Protein AF-A0A6N7EMA4-F1 (afdb_monomer)

Organism: NCBI:txid1622177

Mean predicted aligned error: 20.47 Å

Structure (mmCIF, N/CA/C/O backbone):
data_AF-A0A6N7EMA4-F1
#
_entry.id   AF-A0A6N7EMA4-F1
#
loop_
_atom_site.group_PDB
_atom_site.id
_atom_site.type_symbol
_atom_site.label_atom_id
_atom_site.label_alt_id
_atom_site.label_comp_id
_atom_site.label_asym_id
_atom_site.label_entity_id
_atom_site.label_seq_id
_atom_site.pdbx_PDB_ins_code
_atom_site.Cartn_x
_atom_site.Cartn_y
_atom_site.Cartn_z
_atom_site.occupancy
_atom_site.B_iso_or_equiv
_atom_site.auth_seq_id
_atom_site.auth_comp_id
_atom_site.auth_asym_id
_atom_site.auth_atom_id
_atom_site.pdbx_PDB_model_num
ATOM 1 N N . MET A 1 1 ? -29.904 -49.036 16.877 1.00 39.72 1 MET A N 1
ATOM 2 C CA . MET A 1 1 ? -28.584 -49.680 16.702 1.00 39.72 1 MET A CA 1
ATOM 3 C C . MET A 1 1 ? -28.797 -51.006 15.988 1.00 39.72 1 MET A C 1
ATOM 5 O O . MET A 1 1 ? -29.063 -52.005 16.642 1.00 39.72 1 MET A O 1
ATOM 9 N N . SER A 1 2 ? -28.753 -51.004 14.657 1.00 38.97 2 SER A N 1
ATOM 10 C CA . SER A 1 2 ? -28.915 -52.216 13.846 1.00 38.97 2 SER A CA 1
ATOM 11 C C . SER A 1 2 ? -27.581 -52.516 13.172 1.00 38.97 2 SER A C 1
ATOM 13 O O . SER A 1 2 ? -27.032 -51.656 12.487 1.00 38.97 2 SER A O 1
ATOM 15 N N . ARG A 1 3 ? -27.030 -53.705 13.441 1.00 46.81 3 ARG A N 1
ATOM 16 C CA . ARG A 1 3 ? -25.763 -54.193 12.879 1.00 46.81 3 ARG A CA 1
ATOM 17 C C . ARG A 1 3 ? -25.913 -54.400 11.376 1.00 46.81 3 ARG A C 1
ATOM 19 O O . ARG A 1 3 ? -26.757 -55.181 10.949 1.00 46.81 3 ARG A O 1
ATOM 26 N N . TRP A 1 4 ? -25.056 -53.737 10.611 1.00 39.06 4 TRP A N 1
ATOM 27 C CA . TRP A 1 4 ? -24.883 -53.957 9.182 1.00 39.06 4 TRP A CA 1
ATOM 28 C C . TRP A 1 4 ? -23.745 -54.967 8.989 1.00 39.06 4 TRP A C 1
ATOM 30 O O . TRP A 1 4 ? -22.616 -54.724 9.412 1.00 39.06 4 TRP A O 1
ATOM 40 N N . THR A 1 5 ? -24.048 -56.126 8.408 1.00 63.47 5 THR A N 1
ATOM 41 C CA . THR A 1 5 ? -23.057 -57.112 7.956 1.00 63.47 5 THR A CA 1
ATOM 42 C C . THR A 1 5 ? -23.113 -57.149 6.435 1.00 63.47 5 THR A C 1
ATOM 44 O O . THR A 1 5 ? -23.995 -57.793 5.869 1.00 63.47 5 THR A O 1
ATOM 47 N N . GLY A 1 6 ? -22.212 -56.408 5.787 1.00 43.62 6 GLY A N 1
ATOM 48 C CA . GLY A 1 6 ? -22.067 -56.340 4.334 1.00 43.62 6 GLY A CA 1
ATOM 49 C C . GLY A 1 6 ? -20.758 -56.987 3.886 1.00 43.62 6 GLY A C 1
ATOM 50 O O . GLY A 1 6 ? -19.687 -56.623 4.360 1.00 43.62 6 GLY A O 1
ATOM 51 N N . SER A 1 7 ? -20.893 -57.976 3.007 1.00 44.94 7 SER A N 1
ATOM 52 C CA . SER A 1 7 ? -19.854 -58.806 2.396 1.00 44.94 7 SER A CA 1
ATOM 53 C C . SER A 1 7 ? -18.902 -58.000 1.499 1.00 44.94 7 SER A C 1
ATOM 55 O O . SER A 1 7 ? -19.355 -57.226 0.660 1.00 44.94 7 SER A O 1
ATOM 57 N N . LEU A 1 8 ? -17.592 -58.226 1.644 1.00 47.84 8 LEU A N 1
ATOM 58 C CA . LEU A 1 8 ? -16.540 -57.734 0.748 1.00 47.84 8 LEU A CA 1
ATOM 59 C C . LEU A 1 8 ? -16.369 -58.735 -0.407 1.00 47.84 8 LEU A C 1
ATOM 61 O O . LEU A 1 8 ? -15.609 -59.695 -0.298 1.00 47.84 8 LEU A O 1
ATOM 65 N N . GLY A 1 9 ? -17.106 -58.533 -1.497 1.00 45.28 9 GLY A N 1
ATOM 66 C CA . GLY A 1 9 ? -16.951 -59.263 -2.758 1.00 45.28 9 GLY A CA 1
ATOM 67 C C . GLY A 1 9 ? -16.874 -58.260 -3.903 1.00 45.28 9 GLY A C 1
ATOM 68 O O . GLY A 1 9 ? -17.690 -57.349 -3.959 1.00 45.28 9 GLY A O 1
ATOM 69 N N . GLY A 1 10 ? -15.839 -58.380 -4.732 1.00 53.22 10 GLY A N 1
ATOM 70 C CA . GLY A 1 10 ? -15.366 -57.335 -5.634 1.00 53.22 10 GLY A CA 1
ATOM 71 C C . GLY A 1 10 ? -16.344 -56.901 -6.723 1.00 53.22 10 GLY A C 1
ATOM 72 O O . GLY A 1 10 ? -16.937 -57.725 -7.401 1.00 53.22 10 GLY A O 1
ATOM 73 N N . ASP A 1 11 ? -16.441 -55.587 -6.878 1.00 44.56 11 ASP A N 1
ATOM 74 C CA . ASP A 1 11 ? -16.335 -54.852 -8.138 1.00 44.56 11 ASP A CA 1
ATOM 75 C C . ASP A 1 11 ? -16.299 -53.371 -7.752 1.00 44.56 11 ASP A C 1
ATOM 77 O O . ASP A 1 11 ? -17.179 -52.879 -7.046 1.00 44.56 11 ASP A O 1
ATOM 81 N N . THR A 1 12 ? -15.266 -52.635 -8.163 1.00 45.31 12 THR A N 1
ATOM 82 C CA . THR A 1 12 ? -15.168 -51.180 -7.953 1.00 45.31 12 THR A CA 1
ATOM 83 C C . THR A 1 12 ? -16.075 -50.437 -8.937 1.00 45.31 12 THR A C 1
ATOM 85 O O . THR A 1 12 ? -15.634 -49.5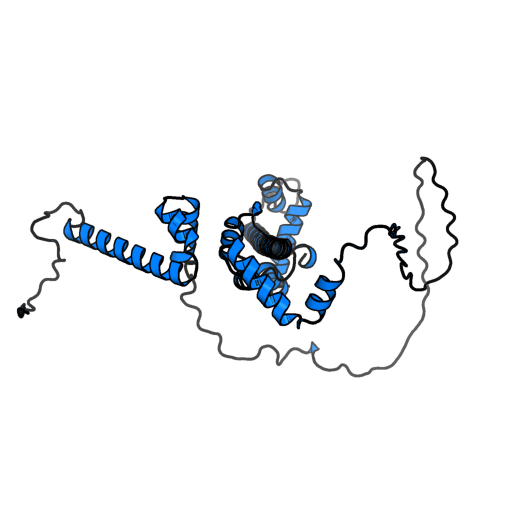51 -9.668 1.00 45.31 12 THR A O 1
ATOM 88 N N . GLY A 1 13 ? -17.351 -50.824 -8.983 1.00 46.00 13 GLY A N 1
ATOM 89 C CA . GLY A 1 13 ? -18.416 -50.022 -9.560 1.00 46.00 13 GLY A CA 1
ATOM 90 C C . GLY A 1 13 ? -18.665 -48.855 -8.618 1.00 46.00 13 GLY A C 1
ATOM 91 O O . GLY A 1 13 ? -19.160 -49.043 -7.509 1.00 46.00 13 GLY A O 1
ATOM 92 N N . GLY A 1 14 ? -18.248 -47.658 -9.030 1.00 50.78 14 GLY A N 1
ATOM 93 C CA . GLY A 1 14 ? -18.494 -46.431 -8.283 1.00 50.78 14 GLY A CA 1
ATOM 94 C C . GLY A 1 14 ? -19.965 -46.332 -7.886 1.00 50.78 14 GLY A C 1
ATOM 95 O O . GLY A 1 14 ? -20.848 -46.607 -8.697 1.00 50.78 14 GLY A O 1
ATOM 96 N N . PHE A 1 15 ? -20.206 -45.963 -6.629 1.00 53.44 15 PHE A N 1
ATOM 97 C CA . PHE A 1 15 ? -21.524 -45.735 -6.046 1.00 53.44 15 PHE A CA 1
ATOM 98 C C . PHE A 1 15 ? -22.296 -44.671 -6.845 1.00 53.44 15 PHE A C 1
ATOM 100 O O . PHE A 1 15 ? -22.295 -43.494 -6.501 1.00 53.44 15 PHE A O 1
ATOM 107 N N . CYS A 1 16 ? -22.960 -45.073 -7.922 1.00 54.50 16 CYS A N 1
ATOM 108 C CA . CYS A 1 16 ? -24.014 -44.301 -8.557 1.00 54.50 16 CYS A CA 1
ATOM 109 C C . CYS A 1 16 ? -25.315 -45.028 -8.246 1.00 54.50 16 CYS A C 1
ATOM 111 O O . CYS A 1 16 ? -25.491 -46.187 -8.617 1.00 54.50 16 CYS A O 1
ATOM 113 N N . CYS A 1 17 ? -26.190 -44.365 -7.491 1.00 58.38 17 CYS A N 1
ATOM 114 C CA . CYS A 1 17 ? -27.510 -44.866 -7.143 1.00 58.38 17 CYS A CA 1
ATOM 115 C C . CYS A 1 17 ? -28.213 -45.405 -8.398 1.00 58.38 17 CYS A C 1
ATOM 117 O O . CYS A 1 17 ? -28.362 -44.689 -9.384 1.00 58.38 17 CYS A O 1
ATOM 119 N N . GLU A 1 18 ? -28.672 -46.654 -8.343 1.00 57.22 18 GLU A N 1
ATOM 120 C CA . GLU A 1 18 ? -29.276 -47.396 -9.462 1.00 57.22 18 GLU A CA 1
ATOM 121 C C . GLU A 1 18 ? -30.548 -46.723 -10.034 1.00 57.22 18 GLU A C 1
ATOM 123 O O . GLU A 1 18 ? -31.011 -47.066 -11.118 1.00 57.22 18 GLU A O 1
ATOM 128 N N . GLN A 1 19 ? -31.097 -45.727 -9.326 1.00 57.16 19 GLN A N 1
ATOM 129 C CA . GLN A 1 19 ? -32.266 -44.943 -9.734 1.00 57.16 19 GLN A CA 1
ATOM 130 C C . GLN A 1 19 ? -31.963 -43.755 -10.665 1.00 57.16 19 GLN A C 1
ATOM 132 O O . GLN A 1 19 ? -32.873 -43.323 -11.368 1.00 57.16 19 GLN A O 1
ATOM 137 N N . ASP A 1 20 ? -30.717 -43.275 -10.753 1.00 53.78 20 ASP A N 1
ATOM 138 C CA . ASP A 1 20 ? -30.350 -42.113 -11.579 1.00 53.78 20 ASP A CA 1
ATOM 139 C C . ASP A 1 20 ? -29.483 -42.559 -12.772 1.00 53.78 20 ASP A C 1
ATOM 141 O O . ASP A 1 20 ? -28.261 -42.412 -12.799 1.00 53.78 20 ASP A O 1
ATOM 145 N N . GLY A 1 21 ? -30.126 -43.176 -13.766 1.00 48.31 21 GLY A N 1
ATOM 146 C CA . GLY A 1 21 ? -29.467 -43.763 -14.934 1.00 48.31 21 GLY A CA 1
ATOM 147 C C . GLY A 1 21 ? -28.652 -42.780 -15.796 1.00 48.31 21 GLY A C 1
ATOM 148 O O . GLY A 1 21 ? -29.118 -41.705 -16.161 1.00 48.31 21 GLY A O 1
ATOM 149 N N . TYR A 1 22 ? -27.443 -43.215 -16.175 1.00 51.62 22 TYR A N 1
ATOM 150 C CA . TYR A 1 22 ? -26.730 -42.981 -17.450 1.00 51.62 22 TYR A CA 1
ATOM 151 C C . TYR A 1 22 ? -26.634 -41.557 -18.053 1.00 51.62 22 TYR A C 1
ATOM 153 O O . TYR A 1 22 ? -26.362 -41.416 -19.244 1.00 51.62 22 TYR A O 1
ATOM 161 N N . GLY A 1 23 ? -26.784 -40.491 -17.265 1.00 57.97 23 GLY A N 1
ATOM 162 C CA . GLY A 1 23 ? -26.786 -39.111 -17.780 1.00 57.97 23 GLY A CA 1
ATOM 163 C C . GLY A 1 23 ? -25.520 -38.273 -17.562 1.00 57.97 23 GLY A C 1
ATOM 164 O O . GLY A 1 23 ? -25.518 -37.104 -17.939 1.00 57.97 23 GLY A O 1
ATOM 165 N N . GLY A 1 24 ? -24.477 -38.791 -16.901 1.00 59.81 24 GLY A N 1
ATOM 166 C CA . GLY A 1 24 ? -23.291 -37.991 -16.537 1.00 59.81 24 GLY A CA 1
ATOM 167 C C . GLY A 1 24 ? -23.578 -36.837 -15.559 1.00 59.81 24 GLY A C 1
ATOM 168 O O . GLY A 1 24 ? -22.743 -35.956 -15.376 1.00 59.81 24 GLY A O 1
ATOM 169 N N . ARG A 1 25 ? -24.761 -36.821 -14.934 1.00 59.25 25 ARG A N 1
ATOM 170 C CA . ARG A 1 25 ? -25.130 -35.861 -13.890 1.00 59.25 25 ARG A CA 1
ATOM 171 C C . ARG A 1 25 ? -24.832 -36.464 -12.514 1.00 59.25 25 ARG A C 1
ATOM 173 O O . ARG A 1 25 ? -25.084 -37.655 -12.336 1.00 59.25 25 ARG A O 1
ATOM 180 N N . PRO A 1 26 ? -24.323 -35.679 -11.547 1.00 62.22 26 PRO A N 1
ATOM 181 C CA . PRO A 1 26 ? -24.178 -36.151 -10.174 1.00 62.22 26 PRO A CA 1
ATOM 182 C C . PRO A 1 26 ? -25.553 -36.566 -9.639 1.00 62.22 26 PRO A C 1
ATOM 184 O O . PRO A 1 26 ? -26.545 -35.881 -9.909 1.00 62.22 26 PRO A O 1
ATOM 187 N N . CYS A 1 27 ? -25.622 -37.687 -8.914 1.00 72.56 27 CYS A N 1
ATOM 188 C CA . CYS A 1 27 ? -26.888 -38.153 -8.351 1.00 72.56 27 CYS A CA 1
ATOM 189 C C . CYS A 1 27 ? -27.466 -37.093 -7.404 1.00 72.56 27 CYS A C 1
ATOM 191 O O . CYS A 1 27 ? -26.726 -36.353 -6.743 1.00 72.56 27 CYS A O 1
ATOM 193 N N . SER A 1 28 ? -28.795 -36.997 -7.354 1.00 75.19 28 SER A N 1
ATOM 194 C CA . SER A 1 28 ? -29.505 -35.993 -6.545 1.00 75.19 28 SER A CA 1
ATOM 195 C C . SER A 1 28 ? -29.050 -36.008 -5.081 1.00 75.19 28 SER A C 1
ATOM 197 O O . SER A 1 28 ? -28.806 -34.951 -4.506 1.00 75.19 28 SER A O 1
ATOM 199 N N . HIS A 1 29 ? -28.794 -37.197 -4.534 1.00 71.12 29 HIS A N 1
ATOM 200 C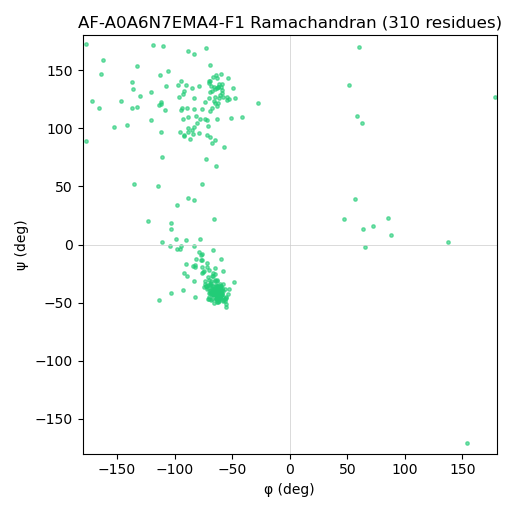 CA . HIS A 1 29 ? -28.267 -37.399 -3.186 1.00 71.12 29 HIS A CA 1
ATOM 201 C C . HIS A 1 29 ? -26.871 -36.796 -2.966 1.00 71.12 29 HIS A C 1
ATOM 203 O O . HIS A 1 29 ? -26.630 -36.202 -1.920 1.00 71.12 29 HIS A O 1
ATOM 209 N N . LEU A 1 30 ? -25.948 -36.900 -3.933 1.00 72.06 30 LEU A N 1
ATOM 210 C CA . LEU A 1 30 ? -24.627 -36.262 -3.822 1.00 72.06 30 LEU A CA 1
ATOM 211 C C . LEU A 1 30 ? -24.733 -34.741 -3.916 1.00 72.06 30 LEU A C 1
ATOM 213 O O . LEU A 1 30 ? -23.982 -34.038 -3.248 1.00 72.06 30 LEU A O 1
ATOM 217 N N . ARG A 1 31 ? -25.680 -34.224 -4.706 1.00 75.50 31 ARG A N 1
ATOM 218 C CA . ARG A 1 31 ? -25.950 -32.785 -4.767 1.00 75.50 31 ARG A CA 1
ATOM 219 C C . ARG A 1 31 ? -26.531 -32.269 -3.452 1.00 75.50 31 ARG A C 1
ATOM 221 O O . ARG A 1 31 ? -26.071 -31.248 -2.958 1.00 75.50 31 ARG A O 1
ATOM 228 N N . GLU A 1 32 ? -27.515 -32.961 -2.887 1.00 75.69 32 GLU A N 1
ATOM 229 C CA . GLU A 1 32 ? -28.094 -32.613 -1.584 1.00 75.69 32 GLU A CA 1
ATOM 230 C C . GLU A 1 32 ? -27.055 -32.707 -0.466 1.00 75.69 32 GLU A C 1
ATOM 232 O O . GLU A 1 32 ? -26.966 -31.805 0.364 1.00 75.69 32 GLU A O 1
ATOM 237 N N . PHE A 1 33 ? -26.209 -33.739 -0.489 1.00 74.00 33 PHE A N 1
ATOM 238 C CA . PHE A 1 33 ? -25.103 -33.878 0.450 1.00 74.00 33 PHE A CA 1
ATOM 239 C C . PHE A 1 33 ? -24.075 -32.748 0.304 1.00 74.00 33 PHE A C 1
ATOM 241 O O . PHE A 1 33 ? -23.704 -32.140 1.302 1.00 74.00 33 PHE A O 1
ATOM 248 N N . ALA A 1 34 ? -23.660 -32.405 -0.919 1.00 70.25 34 ALA A N 1
ATOM 249 C CA . ALA A 1 34 ? -22.736 -31.296 -1.164 1.00 70.25 34 ALA A CA 1
ATOM 250 C C . ALA A 1 34 ? -23.312 -29.948 -0.698 1.00 70.25 34 ALA A C 1
ATOM 252 O O . ALA A 1 34 ? -22.602 -29.151 -0.092 1.00 70.25 34 ALA A O 1
ATOM 253 N N . LEU A 1 35 ? -24.612 -29.714 -0.914 1.00 75.12 35 LEU A N 1
ATOM 254 C CA . LEU A 1 35 ? -25.301 -28.527 -0.402 1.00 75.12 35 LEU A CA 1
ATOM 255 C C . LEU A 1 35 ? -25.355 -28.512 1.133 1.00 75.12 35 LEU A C 1
ATOM 257 O O . LEU A 1 35 ? -25.169 -27.457 1.734 1.00 75.12 35 LEU A O 1
ATOM 261 N N . ALA A 1 36 ? -25.576 -29.664 1.770 1.00 75.81 36 ALA A N 1
ATOM 262 C CA . ALA A 1 36 ? -25.578 -29.780 3.226 1.00 75.81 36 ALA A CA 1
ATOM 263 C C . ALA A 1 36 ? -24.184 -29.531 3.830 1.00 75.81 36 ALA A C 1
ATOM 265 O O . ALA A 1 36 ? -24.076 -28.830 4.834 1.00 75.81 36 ALA A O 1
ATOM 266 N N . VAL A 1 37 ? -23.123 -30.050 3.201 1.00 74.50 37 VAL A N 1
ATOM 267 C CA . VAL A 1 37 ? -21.731 -29.806 3.615 1.00 74.50 37 VAL A CA 1
ATOM 268 C C . VAL A 1 37 ? -21.380 -28.323 3.482 1.00 74.50 37 VAL A C 1
ATOM 270 O O . VAL A 1 37 ? -20.954 -27.722 4.463 1.00 74.50 37 VAL A O 1
ATOM 273 N N . ALA A 1 38 ? -21.668 -27.701 2.334 1.00 70.94 38 ALA A N 1
ATOM 274 C CA . ALA A 1 38 ? -21.413 -26.275 2.118 1.00 70.94 38 ALA A CA 1
ATOM 275 C C . ALA A 1 38 ? -22.188 -25.376 3.104 1.00 70.94 38 ALA A C 1
ATOM 277 O O . ALA A 1 38 ? -21.678 -24.358 3.574 1.00 70.94 38 ALA A O 1
ATOM 278 N N . ALA A 1 39 ? -23.423 -25.751 3.458 1.00 73.00 39 ALA A N 1
ATOM 279 C CA . ALA A 1 39 ? -24.199 -25.040 4.473 1.00 73.00 39 ALA A CA 1
ATOM 280 C C . ALA A 1 39 ? -23.570 -25.162 5.872 1.00 73.00 39 ALA A C 1
ATOM 282 O O . ALA A 1 39 ? -23.555 -24.192 6.631 1.00 73.00 39 ALA A O 1
ATOM 283 N N . GLN A 1 40 ? -23.030 -26.334 6.214 1.00 73.81 40 GLN A N 1
ATOM 284 C CA . GLN A 1 40 ? -22.383 -26.565 7.502 1.00 73.81 40 GLN A CA 1
ATOM 285 C C . GLN A 1 40 ? -21.047 -25.818 7.619 1.00 73.81 40 GLN A C 1
ATOM 287 O O . GLN A 1 40 ? -20.801 -25.184 8.645 1.00 73.81 40 GLN A O 1
ATOM 292 N N . GLU A 1 41 ? -20.238 -25.813 6.558 1.00 74.88 41 GLU A N 1
ATOM 293 C CA . GLU A 1 41 ? -18.999 -25.028 6.476 1.00 74.88 41 GLU A CA 1
ATOM 294 C C . GLU A 1 41 ? -19.277 -23.530 6.622 1.00 74.88 41 GLU A C 1
ATOM 296 O O . GLU A 1 41 ? -18.597 -22.848 7.389 1.00 74.88 41 GLU A O 1
ATOM 301 N N . ARG A 1 42 ? -20.343 -23.024 5.985 1.00 73.94 42 ARG A N 1
ATOM 302 C CA . ARG A 1 42 ? -20.782 -21.632 6.160 1.00 73.94 42 ARG A CA 1
ATOM 303 C C . ARG A 1 42 ? -21.096 -21.325 7.629 1.00 73.94 42 ARG A C 1
ATOM 305 O O . ARG A 1 42 ? -20.577 -20.352 8.163 1.00 73.94 42 ARG A O 1
ATOM 312 N N . ILE A 1 43 ? -21.867 -22.178 8.313 1.00 72.44 43 ILE A N 1
ATOM 313 C CA . ILE A 1 43 ? -22.205 -22.003 9.740 1.00 72.44 43 ILE A CA 1
ATOM 314 C C . ILE A 1 43 ? -20.950 -22.020 10.630 1.00 72.44 43 ILE A C 1
ATOM 316 O O . ILE A 1 43 ? -20.851 -21.243 11.585 1.00 72.44 43 ILE A O 1
ATOM 320 N N . GLU A 1 44 ? -19.993 -22.908 10.360 1.00 72.75 44 GLU A N 1
ATOM 321 C CA . GLU A 1 44 ? -18.745 -22.991 11.126 1.00 72.75 44 GLU A CA 1
ATOM 322 C C . GLU A 1 44 ? -17.845 -21.768 10.913 1.00 72.75 44 GLU A C 1
ATOM 324 O O . GLU A 1 44 ? -17.322 -21.225 11.895 1.00 72.75 44 GLU A O 1
ATOM 329 N N . SER A 1 45 ? -17.738 -21.285 9.675 1.00 71.50 45 SER A N 1
ATOM 330 C CA . SER A 1 45 ? -17.028 -20.054 9.314 1.00 71.50 45 SER A CA 1
ATOM 331 C C . SER A 1 45 ? -17.637 -18.831 9.991 1.00 71.50 45 SER A C 1
ATOM 333 O O . SER A 1 45 ? -16.919 -18.083 10.658 1.00 71.50 45 SER A O 1
ATOM 335 N N . THR A 1 46 ? -18.965 -18.689 9.956 1.00 69.94 46 THR A N 1
ATOM 336 C CA . THR A 1 46 ? -19.680 -17.626 10.671 1.00 69.94 46 THR A CA 1
ATOM 337 C C . THR A 1 46 ? -19.367 -17.660 12.169 1.00 69.94 46 THR A C 1
ATOM 339 O O . THR A 1 46 ? -18.936 -16.665 12.747 1.00 69.94 46 THR A O 1
ATOM 342 N N . ARG A 1 47 ? -19.455 -18.835 12.810 1.00 72.94 47 ARG A N 1
ATOM 343 C CA . ARG A 1 47 ? -19.118 -18.997 14.240 1.00 72.94 47 ARG A CA 1
ATOM 344 C C . ARG A 1 47 ? -17.653 -18.709 14.556 1.00 72.94 47 ARG A C 1
ATOM 346 O O . ARG A 1 47 ? -17.332 -18.343 15.689 1.00 72.94 47 ARG A O 1
ATOM 353 N N . ARG A 1 48 ? -16.735 -18.969 13.625 1.00 68.12 48 ARG A N 1
ATOM 354 C CA . ARG A 1 48 ? -15.309 -18.661 13.783 1.00 68.12 48 ARG A CA 1
ATOM 355 C C . ARG A 1 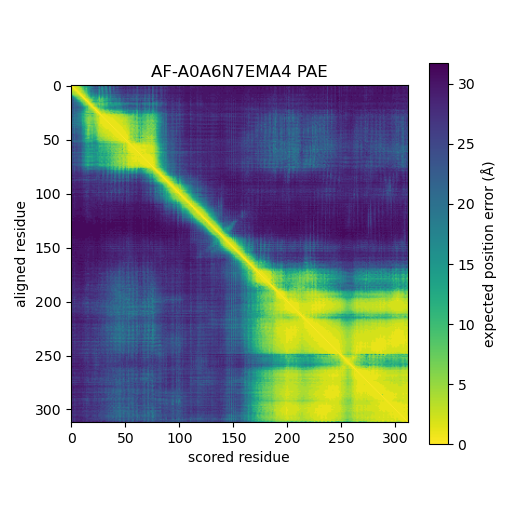48 ? -15.087 -17.152 13.742 1.00 68.12 48 ARG A C 1
ATOM 357 O O . ARG A 1 48 ? -14.402 -16.633 14.614 1.00 68.12 48 ARG A O 1
ATOM 364 N N . LEU A 1 49 ? -15.713 -16.461 12.799 1.00 70.25 49 LEU A N 1
ATOM 365 C CA . LEU A 1 49 ? -15.589 -15.016 12.624 1.00 70.25 49 LEU A CA 1
ATOM 366 C C . LEU A 1 49 ? -16.255 -14.226 13.752 1.00 70.25 49 LEU A C 1
ATOM 368 O O . LEU A 1 49 ? -15.642 -13.301 14.280 1.00 70.25 49 LEU A O 1
ATOM 372 N N . SER A 1 50 ? -17.428 -14.657 14.229 1.00 71.62 50 SER A N 1
ATOM 373 C CA . SER A 1 50 ? -18.048 -14.066 15.423 1.00 71.62 50 SER A CA 1
ATOM 374 C C . SER A 1 50 ? -17.160 -14.215 16.665 1.00 71.62 50 SER A C 1
ATOM 376 O O . SER A 1 50 ? -17.050 -13.289 17.461 1.00 71.62 50 SER A O 1
ATOM 378 N N . ARG A 1 51 ? -16.461 -15.351 16.827 1.00 69.00 51 ARG A N 1
ATOM 379 C CA . ARG A 1 51 ? -15.489 -15.543 17.925 1.00 69.00 51 ARG A CA 1
ATOM 380 C C . ARG A 1 51 ? -14.256 -14.645 17.810 1.00 69.00 51 ARG A C 1
ATOM 382 O O . ARG A 1 51 ? -13.618 -14.383 18.823 1.00 69.00 51 ARG A O 1
ATOM 389 N N . LEU A 1 52 ? -13.925 -14.195 16.603 1.00 62.53 52 LEU A N 1
ATOM 390 C CA . LEU A 1 52 ? -12.820 -13.278 16.325 1.00 62.53 52 LEU A CA 1
ATOM 391 C C . LEU A 1 52 ? -13.243 -11.798 16.377 1.00 62.53 52 LEU A C 1
ATOM 393 O O . LEU A 1 52 ? -12.415 -10.931 16.124 1.00 62.53 52 LEU A O 1
ATOM 397 N N . GLY A 1 53 ? -14.501 -11.506 16.731 1.00 80.75 53 GLY A N 1
ATOM 398 C CA . GLY A 1 53 ? -15.016 -10.142 16.883 1.00 80.75 53 GLY A CA 1
ATOM 399 C C . GLY A 1 53 ? -15.577 -9.516 15.603 1.00 80.75 53 GLY A C 1
ATOM 400 O O . GLY A 1 53 ? -15.932 -8.344 15.616 1.00 80.75 53 GLY A O 1
ATOM 401 N N . PHE A 1 54 ? -15.710 -10.273 14.510 1.00 80.19 54 PHE A N 1
ATOM 402 C CA . PHE A 1 54 ? -16.226 -9.778 13.225 1.00 80.19 54 PHE A CA 1
ATOM 403 C C . PHE A 1 54 ? -17.757 -9.875 13.110 1.00 80.19 54 PHE A C 1
ATOM 405 O O . PHE A 1 54 ? -18.285 -10.252 12.066 1.00 80.19 54 PHE A O 1
ATOM 412 N N . THR A 1 55 ? -18.492 -9.576 14.182 1.00 80.75 55 THR A N 1
ATOM 413 C CA . THR A 1 55 ? -19.957 -9.742 14.219 1.00 80.75 55 THR A CA 1
ATOM 414 C C . THR A 1 55 ? -20.662 -8.858 13.186 1.00 80.75 55 THR A C 1
ATOM 416 O O . THR A 1 55 ? -21.530 -9.348 12.476 1.00 80.75 55 THR A O 1
ATOM 419 N N . GLY A 1 56 ? -20.218 -7.606 13.016 1.00 73.00 56 GLY A N 1
ATOM 420 C CA . GLY A 1 56 ? -20.795 -6.689 12.022 1.00 73.00 56 GLY A CA 1
ATOM 421 C C . GLY A 1 56 ? -20.522 -7.096 10.569 1.00 73.00 56 GLY A C 1
ATOM 422 O O . GLY A 1 56 ? -21.380 -6.927 9.712 1.00 73.00 56 GLY A O 1
ATOM 423 N N . LEU A 1 57 ? -19.362 -7.706 10.291 1.00 71.69 57 LEU A N 1
ATOM 424 C CA . LEU A 1 57 ? -19.048 -8.235 8.956 1.00 71.69 57 LEU A CA 1
ATOM 425 C C . LEU A 1 57 ? -19.945 -9.431 8.606 1.00 71.69 57 LEU A C 1
ATOM 427 O O . LEU A 1 57 ? -20.392 -9.571 7.472 1.00 71.69 57 LEU A O 1
ATOM 431 N N . VAL A 1 58 ? -20.210 -10.287 9.595 1.00 79.88 58 VAL A N 1
ATOM 432 C CA . VAL A 1 58 ? -21.129 -11.421 9.465 1.00 79.88 58 VAL A CA 1
ATOM 433 C C . VAL A 1 58 ? -22.562 -10.944 9.217 1.00 79.88 58 VAL A C 1
ATOM 435 O O . VAL A 1 58 ? -23.209 -11.459 8.312 1.00 79.88 58 VAL A O 1
ATOM 438 N N . GLU A 1 59 ? -23.044 -9.965 9.985 1.00 79.88 59 GLU A N 1
ATOM 439 C CA . GLU A 1 59 ? -24.399 -9.416 9.831 1.00 79.88 59 GLU A CA 1
ATOM 440 C C . GLU A 1 59 ? -24.587 -8.760 8.455 1.00 79.88 59 GLU A C 1
ATOM 442 O O . GLU A 1 59 ? -25.542 -9.086 7.754 1.00 79.88 59 GLU A O 1
ATOM 447 N N . ALA A 1 60 ? -23.628 -7.942 8.007 1.00 67.25 60 ALA A N 1
ATOM 448 C CA . ALA A 1 60 ? -23.665 -7.327 6.678 1.00 67.25 60 ALA A CA 1
ATOM 449 C C . ALA A 1 60 ? -23.676 -8.373 5.545 1.00 67.25 60 ALA A C 1
ATOM 451 O O . ALA A 1 60 ? -24.392 -8.227 4.554 1.00 67.25 60 ALA A O 1
ATOM 452 N N . ALA A 1 61 ? -22.926 -9.468 5.692 1.00 80.06 61 ALA A N 1
ATOM 453 C CA . ALA A 1 61 ? -22.926 -10.549 4.711 1.00 80.06 61 ALA A CA 1
ATOM 454 C C . ALA A 1 61 ? -24.233 -11.361 4.699 1.00 80.06 61 ALA A C 1
ATOM 456 O O . ALA A 1 61 ? -24.692 -11.750 3.622 1.00 80.06 61 ALA A O 1
ATOM 457 N N . ASP A 1 62 ? -24.849 -11.599 5.862 1.00 82.75 62 ASP A N 1
ATOM 458 C CA . ASP A 1 62 ? -26.164 -12.250 5.968 1.00 82.75 62 ASP A CA 1
ATOM 459 C C . ASP A 1 62 ? -27.278 -11.386 5.344 1.00 82.75 62 ASP A C 1
ATOM 461 O O . ASP A 1 62 ? -28.233 -11.919 4.773 1.00 82.75 62 ASP A O 1
ATOM 465 N N . GLU A 1 63 ? -27.129 -10.060 5.377 1.00 85.88 63 GLU A N 1
ATOM 466 C CA . GLU A 1 63 ? -27.997 -9.099 4.680 1.00 85.88 63 GLU A CA 1
ATOM 467 C C . GLU A 1 63 ? -27.728 -9.014 3.165 1.00 85.88 63 GLU A C 1
ATOM 469 O O . GLU A 1 63 ? -28.510 -8.414 2.421 1.00 85.88 63 GLU A O 1
ATOM 474 N N . GLY A 1 64 ? -26.668 -9.669 2.684 1.00 84.19 64 GLY A N 1
ATOM 475 C CA . GLY A 1 64 ? -26.303 -9.725 1.273 1.00 84.19 64 GLY A CA 1
ATOM 476 C C . GLY A 1 64 ? -25.462 -8.544 0.789 1.00 84.19 64 GLY A C 1
ATOM 477 O O . GLY A 1 64 ? -25.465 -8.268 -0.413 1.00 84.19 64 GLY A O 1
ATOM 478 N N . ASP A 1 65 ? -24.748 -7.850 1.682 1.00 80.25 65 ASP A N 1
ATOM 479 C CA . ASP A 1 65 ? -23.796 -6.808 1.295 1.00 80.25 65 ASP A CA 1
ATOM 480 C C . ASP A 1 65 ? -22.652 -7.419 0.452 1.00 80.25 65 ASP A C 1
ATOM 482 O O . ASP A 1 65 ? -21.919 -8.292 0.934 1.00 80.25 65 ASP A O 1
ATOM 486 N N . PRO A 1 66 ? -22.467 -6.982 -0.810 1.00 69.81 66 PRO A N 1
ATOM 487 C CA . PRO A 1 66 ? -21.459 -7.548 -1.699 1.00 69.81 66 PRO A CA 1
ATOM 488 C C . PRO A 1 66 ? -20.020 -7.315 -1.215 1.00 69.81 66 PRO A C 1
ATOM 490 O O . PRO A 1 66 ? -19.173 -8.175 -1.441 1.00 69.81 66 PRO A O 1
ATOM 493 N N . ALA A 1 67 ? -19.735 -6.205 -0.527 1.00 60.88 67 ALA A N 1
ATOM 494 C CA . ALA A 1 67 ? -18.401 -5.910 -0.005 1.00 60.88 67 ALA A CA 1
ATOM 495 C C . ALA A 1 67 ? -18.074 -6.776 1.220 1.00 60.88 67 ALA A C 1
ATOM 497 O O . ALA A 1 67 ? -16.941 -7.233 1.380 1.00 60.88 67 ALA A O 1
ATOM 498 N N . ALA A 1 68 ? -19.072 -7.051 2.066 1.00 72.56 68 ALA A N 1
ATOM 499 C CA . ALA A 1 68 ? -18.916 -7.980 3.181 1.00 72.56 68 ALA A CA 1
ATOM 500 C C . ALA A 1 68 ? -18.699 -9.420 2.688 1.00 72.56 68 ALA A C 1
ATOM 502 O O . ALA A 1 68 ? -17.847 -10.130 3.221 1.00 72.56 68 ALA A O 1
ATOM 503 N N . LEU A 1 69 ? -19.418 -9.834 1.638 1.00 81.12 69 LEU A N 1
ATOM 504 C CA . LEU A 1 69 ? -19.236 -11.140 0.999 1.00 81.12 69 LEU A CA 1
ATOM 505 C C . LEU A 1 69 ? -17.832 -11.296 0.389 1.00 81.12 69 LEU A C 1
ATOM 507 O O . LEU A 1 69 ? -17.196 -12.322 0.614 1.00 81.12 69 LEU A O 1
ATOM 511 N N . GLU A 1 70 ? -17.320 -10.274 -0.302 1.00 75.94 70 GLU A N 1
ATOM 512 C CA . GLU A 1 70 ? -15.958 -10.273 -0.862 1.00 75.94 70 GLU A CA 1
ATOM 513 C C . GLU A 1 70 ? -14.885 -10.323 0.241 1.00 75.94 70 GLU A C 1
ATOM 515 O O . GLU A 1 70 ? -13.935 -11.103 0.174 1.00 75.94 70 GLU A O 1
ATOM 520 N N . ALA A 1 71 ? -15.052 -9.545 1.315 1.00 72.06 71 ALA A N 1
ATOM 521 C CA . ALA A 1 71 ? -14.134 -9.569 2.452 1.00 72.06 71 ALA A CA 1
ATOM 522 C C . ALA A 1 71 ? -14.121 -10.931 3.170 1.00 72.06 71 ALA A C 1
ATOM 524 O O . ALA A 1 71 ? -13.064 -11.371 3.627 1.00 72.06 71 ALA A O 1
ATOM 525 N N . LEU A 1 72 ? -15.273 -11.607 3.258 1.00 82.06 72 LEU A N 1
ATOM 526 C CA . LEU A 1 72 ? -15.375 -12.966 3.790 1.00 82.06 72 LEU A CA 1
ATOM 527 C C . LEU A 1 72 ? -14.665 -13.990 2.908 1.00 82.06 72 LEU A C 1
ATOM 529 O O . LEU A 1 72 ? -13.973 -14.845 3.452 1.00 82.06 72 LEU A O 1
ATOM 533 N N . GLU A 1 73 ? -14.808 -13.897 1.586 1.00 82.50 73 GLU A N 1
ATOM 534 C CA . GLU A 1 73 ? -14.122 -14.772 0.627 1.00 82.50 73 GLU A CA 1
ATOM 535 C C . GLU A 1 73 ? -12.600 -14.668 0.809 1.00 82.50 73 GLU A C 1
ATOM 537 O O . GLU A 1 73 ? -11.933 -15.664 1.076 1.00 82.50 73 GLU A O 1
ATOM 542 N N . VAL A 1 74 ? -12.062 -13.445 0.871 1.00 78.56 74 VAL A N 1
ATOM 543 C CA . VAL A 1 74 ? -10.628 -13.196 1.116 1.00 78.56 74 VAL A CA 1
ATOM 544 C C . VAL A 1 74 ? -10.157 -13.699 2.491 1.00 78.56 74 VAL A C 1
ATOM 546 O O . VAL A 1 74 ? -9.039 -14.199 2.629 1.00 78.56 74 VAL A O 1
ATOM 549 N N . LEU A 1 75 ? -10.981 -13.558 3.535 1.00 78.00 75 LEU A N 1
ATOM 550 C CA . LEU A 1 75 ? -10.651 -14.002 4.897 1.00 78.00 75 LEU A CA 1
ATOM 551 C C . LEU A 1 75 ? -10.695 -15.525 5.066 1.00 78.00 75 LEU A C 1
ATOM 553 O O . LEU A 1 75 ? -9.979 -16.055 5.921 1.00 78.00 75 LEU A O 1
ATOM 557 N N . LEU A 1 76 ? -11.562 -16.208 4.317 1.00 77.50 76 LEU A N 1
ATOM 558 C CA . LEU A 1 76 ? -11.806 -17.644 4.445 1.00 77.50 76 LEU A CA 1
ATOM 559 C C . LEU A 1 76 ? -10.940 -18.474 3.503 1.00 77.50 76 LEU A C 1
ATOM 561 O O . LEU A 1 76 ? -10.428 -19.502 3.948 1.00 77.50 76 LEU A O 1
ATOM 565 N N . ASP A 1 77 ? -10.728 -18.016 2.270 1.00 77.75 77 ASP A N 1
ATOM 566 C CA . ASP A 1 77 ? -9.874 -18.720 1.310 1.00 77.75 77 ASP A CA 1
ATOM 567 C C . ASP A 1 77 ? -8.386 -18.529 1.621 1.00 77.75 77 ASP A C 1
ATOM 569 O O . ASP A 1 77 ? -7.559 -19.358 1.245 1.00 77.75 77 ASP A O 1
ATOM 573 N N . GLY A 1 78 ? -8.042 -17.491 2.396 1.00 51.44 78 GLY A N 1
ATOM 574 C CA . GLY A 1 78 ? -6.657 -17.138 2.685 1.00 51.44 78 GLY A CA 1
ATOM 575 C C . GLY A 1 78 ? -5.875 -16.815 1.403 1.00 51.44 78 GLY A C 1
ATOM 576 O O . GLY A 1 78 ? -6.352 -17.005 0.286 1.00 51.44 78 GLY A O 1
ATOM 577 N N . PRO A 1 79 ? -4.650 -16.282 1.504 1.00 47.34 79 PRO A N 1
ATOM 578 C CA . PRO A 1 79 ? -3.750 -16.371 0.366 1.00 47.34 79 PRO A CA 1
ATOM 579 C C . PRO A 1 79 ? -3.521 -17.863 0.100 1.00 47.34 79 PRO A C 1
ATOM 581 O O . PRO A 1 79 ? -3.147 -18.579 1.028 1.00 47.34 79 PRO A O 1
ATOM 584 N N . GLU A 1 80 ? -3.760 -18.338 -1.125 1.00 48.41 80 GLU A N 1
ATOM 585 C CA . GLU A 1 80 ? -3.340 -19.684 -1.515 1.00 48.41 80 GLU A CA 1
ATOM 586 C C .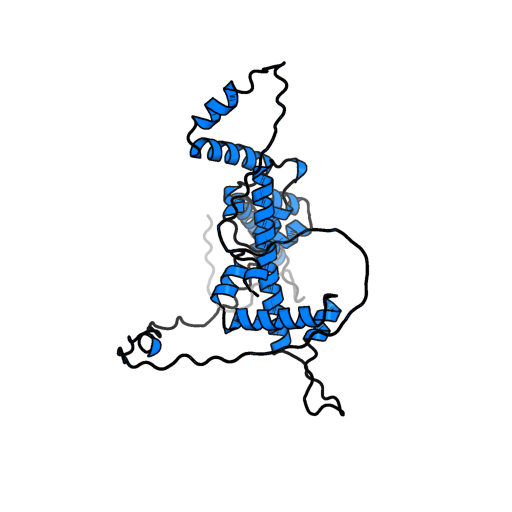 GLU A 1 80 ? -1.852 -19.820 -1.159 1.00 48.41 80 GLU A C 1
ATOM 588 O O . GLU A 1 80 ? -0.995 -19.136 -1.726 1.00 48.41 80 GLU A O 1
ATOM 593 N N . ASP A 1 81 ? -1.549 -20.623 -0.136 1.00 44.47 81 ASP A N 1
ATOM 594 C CA . ASP A 1 81 ? -0.184 -20.904 0.283 1.00 44.47 81 ASP A CA 1
ATOM 595 C C . ASP A 1 81 ? 0.482 -21.713 -0.837 1.00 44.47 81 ASP A C 1
ATOM 597 O O . ASP A 1 81 ? 0.546 -22.942 -0.803 1.00 44.47 81 ASP A O 1
ATOM 601 N N . ASP A 1 82 ? 1.062 -21.011 -1.808 1.00 43.88 82 ASP A N 1
ATOM 602 C CA . ASP A 1 82 ? 1.966 -21.531 -2.842 1.00 43.88 82 ASP A CA 1
ATOM 603 C C . ASP A 1 82 ? 3.305 -22.042 -2.239 1.00 43.88 82 ASP A C 1
ATOM 605 O O . ASP A 1 82 ? 4.338 -22.153 -2.900 1.00 43.88 82 ASP A O 1
ATOM 609 N N . TRP A 1 83 ? 3.314 -22.374 -0.943 1.00 45.97 83 TRP A N 1
ATOM 610 C CA . TRP A 1 83 ? 4.477 -22.780 -0.157 1.00 45.97 83 TRP A CA 1
ATOM 611 C C . TRP A 1 83 ? 4.603 -24.302 -0.006 1.00 45.97 83 TRP A C 1
ATOM 613 O O . TRP A 1 83 ? 5.105 -24.815 0.997 1.00 45.97 83 TRP A O 1
ATOM 623 N N . ALA A 1 84 ? 4.203 -25.063 -1.021 1.00 41.84 84 ALA A N 1
ATOM 624 C CA . ALA A 1 84 ? 4.543 -26.476 -1.097 1.00 41.84 84 ALA A CA 1
ATOM 625 C C . ALA A 1 84 ? 5.950 -26.652 -1.707 1.00 41.84 84 ALA A C 1
ATOM 627 O O . ALA A 1 84 ? 6.098 -26.742 -2.922 1.00 41.84 84 ALA A O 1
ATOM 628 N N . GLY A 1 85 ? 6.992 -26.769 -0.868 1.00 40.28 85 GLY A N 1
ATOM 629 C CA . GLY A 1 85 ? 8.125 -27.641 -1.231 1.00 40.28 85 GLY A CA 1
ATOM 630 C C . GLY A 1 85 ? 9.573 -27.203 -0.991 1.00 40.28 85 GLY A C 1
ATOM 631 O O . GLY A 1 85 ? 10.460 -27.992 -1.311 1.00 40.28 85 GLY A O 1
ATOM 632 N N . SER A 1 86 ? 9.876 -26.042 -0.410 1.00 36.84 86 SER A N 1
ATOM 633 C CA . SER A 1 86 ? 11.279 -25.721 -0.085 1.00 36.84 86 SER A CA 1
ATOM 634 C C . SER A 1 86 ? 11.623 -26.143 1.341 1.00 36.84 86 SER A C 1
ATOM 636 O O . SER A 1 86 ? 11.167 -25.536 2.309 1.00 36.84 86 SER A O 1
ATOM 638 N N . ALA A 1 87 ? 12.428 -27.204 1.463 1.00 38.78 87 ALA A N 1
ATOM 639 C CA . ALA A 1 87 ? 13.015 -27.642 2.727 1.00 38.78 87 ALA A CA 1
ATOM 640 C C . ALA A 1 87 ? 13.777 -26.483 3.407 1.00 38.78 87 ALA A C 1
ATOM 642 O O . ALA A 1 87 ? 14.416 -25.688 2.710 1.00 38.78 87 ALA A O 1
ATOM 643 N N . PRO A 1 88 ? 13.742 -26.371 4.749 1.00 39.44 88 PRO A N 1
ATOM 644 C CA . PRO A 1 88 ? 14.447 -25.304 5.448 1.00 39.44 88 PRO A CA 1
ATOM 645 C C . PRO A 1 88 ? 15.960 -25.431 5.205 1.00 39.44 88 PRO A C 1
ATOM 647 O O . PRO A 1 88 ? 16.491 -26.543 5.303 1.00 39.44 88 PRO A O 1
ATOM 650 N N . PRO A 1 89 ? 16.682 -24.332 4.907 1.00 43.62 89 PRO A N 1
ATOM 651 C CA . PRO A 1 89 ? 18.131 -24.384 4.839 1.00 43.62 89 PRO A CA 1
ATOM 652 C C . PRO A 1 89 ? 18.671 -24.754 6.221 1.00 43.62 89 PRO A C 1
ATOM 654 O O . PRO A 1 89 ? 18.411 -24.088 7.224 1.00 43.62 89 PRO A O 1
ATOM 657 N N . THR A 1 90 ? 19.410 -25.858 6.270 1.00 43.56 90 THR A N 1
ATOM 658 C CA . THR A 1 90 ? 20.195 -26.254 7.434 1.00 43.56 90 THR A CA 1
ATOM 659 C C . THR A 1 90 ? 21.198 -25.157 7.762 1.00 43.56 90 THR A C 1
ATOM 661 O O . THR A 1 90 ? 21.933 -24.694 6.892 1.00 43.56 90 THR A O 1
ATOM 664 N N . SER A 1 91 ? 21.210 -24.775 9.033 1.00 50.06 91 SER A N 1
ATOM 665 C CA . SER A 1 91 ? 22.109 -23.824 9.674 1.00 50.06 91 SER A CA 1
ATOM 666 C C . SER A 1 91 ? 23.571 -23.955 9.227 1.00 50.06 91 SER A C 1
ATOM 668 O O . SER A 1 91 ? 24.270 -24.886 9.628 1.00 50.06 91 SER A O 1
ATOM 670 N N . ALA A 1 92 ? 24.041 -22.967 8.477 1.00 44.84 92 ALA A N 1
ATOM 671 C CA . ALA A 1 92 ? 25.426 -22.524 8.480 1.00 44.84 92 ALA A CA 1
ATOM 672 C C . ALA A 1 92 ? 25.374 -20.996 8.473 1.00 44.84 92 ALA A C 1
ATOM 674 O O . ALA A 1 92 ? 24.773 -20.405 7.580 1.00 44.84 92 ALA A O 1
ATOM 675 N N . ASP A 1 93 ? 25.902 -20.393 9.532 1.00 50.28 93 ASP A N 1
ATOM 676 C CA . ASP A 1 93 ? 25.915 -18.957 9.782 1.00 50.28 93 ASP A CA 1
ATOM 677 C C . ASP A 1 93 ? 26.743 -18.244 8.691 1.00 50.28 93 ASP A C 1
ATOM 679 O O . ASP A 1 93 ? 27.965 -18.406 8.663 1.00 50.28 93 ASP A O 1
ATOM 683 N N . PRO A 1 94 ? 26.129 -17.499 7.751 1.00 51.62 94 PRO A N 1
ATOM 684 C CA . PRO A 1 94 ? 26.852 -16.892 6.634 1.00 51.62 94 PRO A CA 1
ATOM 685 C C . PRO A 1 94 ? 27.611 -15.614 7.038 1.00 51.62 94 PRO A C 1
ATOM 687 O O . PRO A 1 94 ? 28.182 -14.947 6.180 1.00 51.62 94 PRO A O 1
ATOM 690 N N . LEU A 1 95 ? 27.615 -15.257 8.328 1.00 50.97 95 LEU A N 1
ATOM 691 C CA . LEU A 1 95 ? 28.260 -14.055 8.865 1.00 50.97 95 LEU A CA 1
ATOM 692 C C . LEU A 1 95 ? 29.674 -14.285 9.419 1.00 50.97 95 LEU A C 1
ATOM 694 O O . LEU A 1 95 ? 30.326 -13.319 9.806 1.00 50.97 95 LEU A O 1
ATOM 698 N N . ALA A 1 96 ? 30.174 -15.524 9.441 1.00 53.88 96 ALA A N 1
ATOM 699 C CA . ALA A 1 96 ? 31.476 -15.830 10.039 1.00 53.88 96 ALA A CA 1
ATOM 700 C C . ALA A 1 96 ? 32.700 -15.416 9.188 1.00 53.88 96 ALA A C 1
ATOM 702 O O . ALA A 1 96 ? 33.799 -15.364 9.730 1.00 53.88 96 ALA A O 1
ATOM 703 N N . ASP A 1 97 ? 32.523 -15.077 7.903 1.00 48.31 97 ASP A N 1
ATOM 704 C CA . ASP A 1 97 ? 33.635 -14.838 6.963 1.00 48.31 97 ASP A CA 1
ATOM 705 C C . ASP A 1 97 ? 33.618 -13.445 6.285 1.00 48.31 97 ASP A C 1
ATOM 707 O O . ASP A 1 97 ? 34.256 -13.262 5.248 1.00 48.31 97 ASP A O 1
ATOM 711 N N . ASP A 1 98 ? 32.922 -12.432 6.828 1.00 61.78 98 ASP A N 1
ATOM 712 C CA . ASP A 1 98 ? 32.990 -11.067 6.265 1.00 61.78 98 ASP A CA 1
ATOM 713 C C . ASP A 1 98 ? 34.257 -10.324 6.755 1.00 61.78 98 ASP A C 1
ATOM 715 O O . ASP A 1 98 ? 34.337 -9.939 7.929 1.00 61.78 98 ASP A O 1
ATOM 719 N N . PRO A 1 99 ? 35.249 -10.053 5.878 1.00 52.97 99 PRO A N 1
ATOM 720 C CA . PRO A 1 99 ? 36.501 -9.398 6.258 1.00 52.97 99 PRO A CA 1
ATOM 721 C C . PRO A 1 99 ? 36.327 -7.936 6.702 1.00 52.97 99 PRO A C 1
ATOM 723 O O . PRO A 1 99 ? 37.292 -7.322 7.153 1.00 52.97 99 PRO A O 1
ATOM 726 N N . ARG A 1 100 ? 35.118 -7.362 6.612 1.00 67.00 100 ARG A N 1
ATOM 727 C CA . ARG A 1 100 ? 34.821 -5.993 7.066 1.00 67.00 100 ARG A CA 1
ATOM 728 C C . ARG A 1 100 ? 34.670 -5.852 8.585 1.00 67.00 100 ARG A C 1
ATOM 730 O O . ARG A 1 100 ? 34.604 -4.724 9.063 1.00 67.00 100 ARG A O 1
ATOM 737 N N . PHE A 1 101 ? 34.631 -6.955 9.338 1.00 55.84 101 PHE A N 1
ATOM 738 C CA . PHE A 1 101 ? 34.498 -6.940 10.804 1.00 55.84 101 PHE A CA 1
ATOM 739 C C . PHE A 1 101 ? 35.819 -7.101 11.575 1.00 55.84 101 PHE A C 1
ATOM 741 O O . PHE A 1 101 ? 35.804 -7.138 12.806 1.00 55.84 101 PHE A O 1
ATOM 748 N N . TYR A 1 102 ? 36.966 -7.145 10.892 1.00 59.88 102 TYR A N 1
ATOM 749 C CA . TYR A 1 102 ? 38.261 -7.062 11.568 1.00 59.88 102 TYR A CA 1
ATOM 750 C C . TYR A 1 102 ? 38.667 -5.597 11.798 1.00 59.88 102 TYR A C 1
ATOM 752 O O . TYR A 1 102 ? 38.558 -4.786 10.878 1.00 59.88 102 TYR A O 1
ATOM 760 N N . PRO A 1 103 ? 39.158 -5.234 12.998 1.00 47.75 103 PRO A N 1
ATOM 761 C CA . PRO A 1 103 ? 39.701 -3.904 13.235 1.00 47.75 103 PRO A CA 1
ATOM 762 C C . PRO A 1 103 ? 40.955 -3.697 12.375 1.00 47.75 103 PRO A C 1
ATOM 764 O O . PRO A 1 103 ? 41.875 -4.518 12.395 1.00 47.75 103 PRO A O 1
ATOM 767 N N . LEU A 1 104 ? 40.971 -2.606 11.604 1.00 54.81 104 LEU A N 1
ATOM 768 C CA . LEU A 1 104 ? 42.143 -2.172 10.845 1.00 54.81 104 LEU A CA 1
ATOM 769 C C . LEU A 1 104 ? 43.292 -1.828 11.812 1.00 54.81 104 LEU A C 1
ATOM 771 O O . LEU A 1 104 ? 43.024 -1.269 12.880 1.00 54.81 104 LEU A O 1
ATOM 775 N N . PRO A 1 105 ? 44.556 -2.129 11.465 1.00 49.84 105 PRO A N 1
ATOM 776 C CA . PRO A 1 105 ? 45.702 -1.635 12.215 1.00 49.84 105 PRO A CA 1
ATOM 777 C C . PRO A 1 105 ? 45.731 -0.102 12.179 1.00 49.84 105 PRO A C 1
ATOM 779 O O . PRO A 1 105 ? 45.450 0.513 11.149 1.00 49.84 105 PRO A O 1
ATOM 782 N N . GLU A 1 106 ? 46.036 0.510 13.322 1.00 49.88 106 GLU A N 1
ATOM 783 C CA . GLU A 1 106 ? 46.247 1.951 13.424 1.00 49.88 106 GLU A CA 1
ATOM 784 C C . GLU A 1 106 ? 47.574 2.332 12.762 1.00 49.88 106 GLU A C 1
ATOM 786 O O . GLU A 1 106 ? 48.637 2.306 13.386 1.00 49.88 106 GLU A O 1
ATOM 791 N N . ASP A 1 107 ? 47.491 2.724 11.496 1.00 48.56 107 ASP A N 1
ATOM 792 C CA . ASP A 1 107 ? 48.608 3.303 10.767 1.00 48.56 107 ASP A CA 1
ATOM 793 C C . ASP A 1 107 ? 48.492 4.828 10.866 1.00 48.56 107 ASP A C 1
ATOM 795 O O . ASP A 1 107 ? 47.744 5.485 10.137 1.00 48.56 107 ASP A O 1
ATOM 799 N N . GLY A 1 108 ? 49.216 5.403 11.823 1.00 49.91 108 GLY A N 1
ATOM 800 C CA . GLY A 1 108 ? 49.490 6.830 11.826 1.00 49.91 108 GLY A CA 1
ATOM 801 C C . GLY A 1 108 ? 50.397 7.193 10.654 1.00 49.91 108 GLY A C 1
ATOM 802 O O . GLY A 1 108 ? 51.414 6.544 10.457 1.00 49.91 108 GLY A O 1
ATOM 803 N N . GLU A 1 109 ? 50.034 8.234 9.906 1.00 44.06 109 GLU A N 1
ATOM 804 C CA . GLU A 1 109 ? 50.924 9.282 9.385 1.00 44.06 109 GLU A CA 1
ATOM 805 C C . GLU A 1 109 ? 50.104 10.266 8.534 1.00 44.06 109 GLU A C 1
ATOM 807 O O . GLU A 1 109 ? 49.320 9.887 7.667 1.00 44.06 109 GLU A O 1
ATOM 812 N N . GLY A 1 110 ? 50.213 11.555 8.860 1.00 46.38 110 GLY A N 1
ATOM 813 C CA . GLY A 1 110 ? 49.349 12.603 8.321 1.00 46.38 110 GLY A CA 1
ATOM 814 C C . GLY A 1 110 ? 49.836 13.234 7.025 1.00 46.38 110 GLY A C 1
ATOM 815 O O . GLY A 1 110 ? 51.009 13.129 6.695 1.00 46.38 110 GLY A O 1
ATOM 816 N N . HIS A 1 111 ? 48.953 13.981 6.353 1.00 39.25 111 HIS A N 1
ATOM 817 C CA . HIS A 1 111 ? 49.274 15.073 5.416 1.00 39.25 111 HIS A CA 1
ATOM 818 C C . HIS A 1 111 ? 47.975 15.754 4.905 1.00 39.25 111 HIS A C 1
ATOM 820 O O . HIS A 1 111 ? 46.889 15.295 5.248 1.00 39.25 111 HIS A O 1
ATOM 826 N N . PRO A 1 112 ? 48.027 16.871 4.152 1.00 49.22 112 PRO A N 1
ATOM 827 C CA . PRO A 1 112 ? 48.109 18.242 4.643 1.00 49.22 112 PRO A CA 1
ATOM 828 C C . PRO A 1 112 ? 46.889 19.092 4.215 1.00 49.22 112 PRO A C 1
ATOM 830 O O . PRO A 1 112 ? 46.066 18.703 3.390 1.00 49.22 112 PRO A O 1
ATOM 833 N N . THR A 1 113 ? 46.794 20.303 4.757 1.00 48.59 113 THR A N 1
ATOM 834 C CA . THR A 1 113 ? 45.821 21.325 4.358 1.00 48.59 113 THR A CA 1
ATOM 835 C C . THR A 1 113 ? 46.133 21.879 2.962 1.00 48.59 113 THR A C 1
ATOM 837 O O . THR A 1 113 ? 47.236 22.357 2.702 1.00 48.59 113 THR A O 1
ATOM 840 N N . GLY A 1 114 ? 45.145 21.837 2.063 1.00 37.06 114 GLY A N 1
ATOM 841 C CA . GLY A 1 114 ? 45.249 22.342 0.694 1.00 37.06 114 GLY A CA 1
ATOM 842 C C . GLY A 1 114 ? 43.959 23.020 0.241 1.00 37.06 114 GLY A C 1
ATOM 843 O O . GLY A 1 114 ? 42.973 22.368 -0.079 1.00 37.06 114 GLY A O 1
ATOM 844 N N . THR A 1 115 ? 44.001 24.346 0.250 1.00 44.38 115 THR A N 1
ATOM 845 C CA . THR A 1 115 ? 42.991 25.325 -0.158 1.00 44.38 115 THR A CA 1
ATOM 846 C C . THR A 1 115 ? 42.650 25.218 -1.649 1.00 44.38 115 THR A C 1
ATOM 848 O O . THR A 1 115 ? 43.553 25.175 -2.482 1.00 44.38 115 THR A O 1
ATOM 851 N N . GLY A 1 116 ? 41.364 25.271 -2.004 1.00 35.78 116 GLY A N 1
ATOM 852 C CA . GLY A 1 116 ? 40.910 25.349 -3.395 1.00 35.78 116 GLY A CA 1
ATOM 853 C C . GLY A 1 116 ? 39.557 26.044 -3.499 1.00 35.78 116 GLY A C 1
ATOM 854 O O . GLY A 1 116 ? 38.529 25.448 -3.198 1.00 35.78 116 GLY A O 1
ATOM 855 N N . ALA A 1 117 ? 39.588 27.319 -3.882 1.00 39.38 117 ALA A N 1
ATOM 856 C CA . ALA A 1 117 ? 38.427 28.151 -4.169 1.00 39.38 117 ALA A CA 1
ATOM 857 C C . ALA A 1 117 ? 37.715 27.685 -5.449 1.00 39.38 117 ALA A C 1
ATOM 859 O O . ALA A 1 117 ? 38.373 27.353 -6.435 1.00 39.38 117 ALA A O 1
ATOM 860 N N . ILE A 1 118 ? 36.382 27.718 -5.443 1.00 39.38 118 ILE A N 1
ATOM 861 C CA . ILE A 1 118 ? 35.559 27.606 -6.649 1.00 39.38 118 ILE A CA 1
ATOM 862 C C . ILE A 1 118 ? 34.717 28.879 -6.738 1.00 39.38 118 ILE A C 1
ATOM 864 O O . ILE A 1 118 ? 33.784 29.074 -5.962 1.00 39.38 118 ILE A O 1
ATOM 868 N N . ASP A 1 119 ? 35.091 29.740 -7.685 1.00 37.25 119 ASP A N 1
ATOM 869 C CA . ASP A 1 119 ? 34.255 30.811 -8.221 1.00 37.25 119 ASP A CA 1
ATOM 870 C C . ASP A 1 119 ? 33.119 30.190 -9.040 1.00 37.25 119 ASP A C 1
ATOM 872 O O . ASP A 1 119 ? 33.359 29.361 -9.921 1.00 37.25 119 ASP A O 1
ATOM 876 N N . CYS A 1 120 ? 31.882 30.619 -8.797 1.00 37.69 120 CYS A N 1
ATOM 877 C CA . CYS A 1 120 ? 30.773 30.419 -9.725 1.00 37.69 120 CYS A CA 1
ATOM 878 C C . CYS A 1 120 ? 30.022 31.739 -9.894 1.00 37.69 120 CYS A C 1
ATOM 880 O O . CYS A 1 120 ? 29.512 32.322 -8.939 1.00 37.69 120 CYS A O 1
ATOM 882 N N . ALA A 1 121 ? 30.029 32.195 -11.144 1.00 35.28 121 ALA A N 1
ATOM 883 C CA . ALA A 1 121 ? 29.449 33.424 -11.644 1.00 35.28 121 ALA A CA 1
ATOM 884 C C . ALA A 1 121 ? 27.919 33.463 -11.505 1.00 35.28 121 ALA A C 1
ATOM 886 O O . ALA A 1 121 ? 27.230 32.455 -11.658 1.00 35.28 121 ALA A O 1
ATOM 887 N N . THR A 1 122 ? 27.411 34.665 -11.251 1.00 35.00 122 THR A N 1
ATOM 888 C CA . THR A 1 122 ? 25.994 35.033 -11.236 1.00 35.00 122 THR A CA 1
ATOM 889 C C . THR A 1 122 ? 25.561 35.535 -12.611 1.00 35.00 122 THR A C 1
ATOM 891 O O . THR A 1 122 ? 26.222 36.422 -13.150 1.00 35.00 122 THR A O 1
ATOM 894 N N . ASP A 1 123 ? 24.430 35.038 -13.116 1.00 39.44 123 ASP A N 1
ATOM 895 C CA . ASP A 1 123 ? 23.670 35.663 -14.205 1.00 39.44 123 ASP A CA 1
ATOM 896 C C . ASP A 1 123 ? 22.372 36.280 -13.660 1.00 39.44 123 ASP A C 1
ATOM 898 O O . ASP A 1 123 ? 21.670 35.697 -12.827 1.00 39.44 123 ASP A O 1
ATOM 902 N N . ASP A 1 124 ? 22.100 37.489 -14.145 1.00 35.94 124 ASP A N 1
ATOM 903 C CA . ASP A 1 124 ? 21.033 38.407 -13.760 1.00 35.94 124 ASP A CA 1
ATOM 904 C C . ASP A 1 124 ? 19.628 37.944 -14.186 1.00 35.94 124 ASP A C 1
ATOM 906 O O . ASP A 1 124 ? 19.393 37.562 -15.334 1.00 35.94 124 ASP A O 1
ATOM 910 N N . ALA A 1 125 ? 18.643 38.132 -13.299 1.00 39.50 125 ALA A N 1
ATOM 911 C CA . ALA A 1 125 ? 17.234 38.208 -13.673 1.00 39.50 125 ALA A CA 1
ATOM 912 C C . ALA A 1 125 ? 16.513 39.357 -12.949 1.00 39.50 125 ALA A C 1
ATOM 914 O O . ALA A 1 125 ? 16.640 39.590 -11.748 1.00 39.50 125 ALA A O 1
ATOM 915 N N . VAL A 1 126 ? 15.747 40.084 -13.755 1.00 37.00 126 VAL A N 1
ATOM 916 C CA . VAL A 1 126 ? 15.089 41.367 -13.513 1.00 37.00 126 VAL A CA 1
ATOM 917 C C . VAL A 1 126 ? 13.870 41.259 -12.580 1.00 37.00 126 VAL A C 1
ATOM 919 O O . VAL A 1 126 ? 12.888 40.602 -12.897 1.00 37.00 126 VAL A O 1
ATOM 922 N N . GLY A 1 127 ? 13.925 42.012 -11.475 1.00 35.44 127 GLY A N 1
ATOM 923 C CA . GLY A 1 127 ? 12.897 42.940 -10.974 1.00 35.44 127 GLY A CA 1
ATOM 924 C C . GLY A 1 127 ? 11.472 42.463 -10.652 1.00 35.44 127 GLY A C 1
ATOM 925 O O . GLY A 1 127 ? 10.627 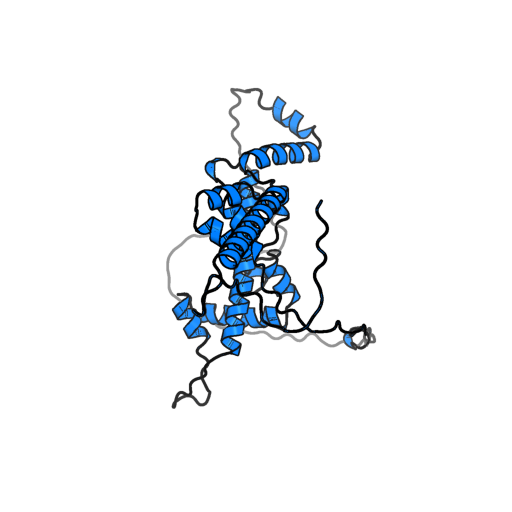42.388 -11.537 1.00 35.44 127 GLY A O 1
ATOM 926 N N . THR A 1 128 ? 11.121 42.442 -9.357 1.00 35.00 128 THR A N 1
ATOM 927 C CA . THR A 1 128 ? 9.948 43.177 -8.824 1.00 35.00 128 THR A CA 1
ATOM 928 C C . THR A 1 128 ? 10.005 43.367 -7.295 1.00 35.00 128 THR A C 1
ATOM 930 O O . THR A 1 128 ? 10.777 42.733 -6.590 1.00 35.00 128 THR A O 1
ATOM 933 N N . ARG A 1 129 ? 9.250 44.365 -6.824 1.00 32.81 129 ARG A N 1
ATOM 934 C CA . ARG A 1 129 ? 9.381 45.172 -5.595 1.00 32.81 129 ARG A CA 1
ATOM 935 C C . ARG A 1 129 ? 9.204 44.472 -4.228 1.00 32.81 129 ARG A C 1
ATOM 937 O O . ARG A 1 129 ? 8.177 43.869 -3.967 1.00 32.81 129 ARG A O 1
ATOM 944 N N . ALA A 1 130 ? 10.133 44.829 -3.333 1.00 36.16 130 ALA A N 1
ATOM 945 C CA . ALA A 1 130 ? 9.962 45.418 -1.992 1.00 36.16 130 ALA A CA 1
ATOM 946 C C . ALA A 1 130 ? 9.234 44.648 -0.867 1.00 36.16 130 ALA A C 1
ATOM 948 O O . ALA A 1 130 ? 8.023 44.753 -0.706 1.00 36.16 130 ALA A O 1
ATOM 949 N N . ALA A 1 131 ? 10.034 44.122 0.066 1.00 36.38 131 ALA A N 1
ATOM 950 C CA . ALA A 1 131 ? 9.859 44.356 1.501 1.00 36.38 131 ALA A CA 1
ATOM 951 C C . ALA A 1 131 ? 11.248 44.386 2.161 1.00 36.38 131 ALA A C 1
ATOM 953 O O . ALA A 1 131 ? 12.065 43.488 1.984 1.00 36.38 131 ALA A O 1
ATOM 954 N N . SER A 1 132 ? 11.548 45.486 2.843 1.00 39.78 132 SER A N 1
ATOM 955 C CA . SER A 1 132 ? 12.860 45.792 3.408 1.00 39.78 132 SER A CA 1
ATOM 956 C C . SER A 1 132 ? 13.052 45.052 4.734 1.00 39.78 132 SER A C 1
ATOM 958 O O . SER A 1 132 ? 12.524 45.494 5.750 1.00 39.78 132 SER A O 1
ATOM 960 N N . ALA A 1 133 ? 13.843 43.979 4.744 1.00 36.12 133 ALA A N 1
ATOM 961 C CA . ALA A 1 133 ? 14.387 43.380 5.962 1.00 36.12 133 ALA A CA 1
ATOM 962 C C . ALA A 1 133 ? 15.908 43.570 5.966 1.00 36.12 133 ALA A C 1
ATOM 964 O O . ALA A 1 133 ? 16.613 43.164 5.045 1.00 36.12 133 ALA A O 1
ATOM 965 N N . ARG A 1 134 ? 16.405 44.268 6.985 1.00 38.12 134 ARG A N 1
ATOM 966 C CA . ARG A 1 134 ? 17.826 44.534 7.199 1.00 38.12 134 ARG A CA 1
ATOM 967 C C . ARG A 1 134 ? 18.416 43.310 7.907 1.00 38.12 134 ARG A C 1
ATOM 969 O O . ARG A 1 134 ? 18.215 43.160 9.105 1.00 38.12 134 ARG A O 1
ATOM 976 N N . THR A 1 135 ? 19.109 42.438 7.184 1.00 33.88 135 THR A N 1
ATOM 977 C CA . THR A 1 135 ? 19.876 41.321 7.754 1.00 33.88 135 THR A CA 1
ATOM 978 C C . THR A 1 135 ? 21.290 41.792 8.080 1.00 33.88 135 THR A C 1
ATOM 980 O O . THR A 1 135 ? 22.092 42.064 7.190 1.00 33.88 135 THR A O 1
ATOM 983 N N . THR A 1 136 ? 21.609 41.901 9.367 1.00 39.03 136 THR A N 1
ATOM 984 C CA . THR A 1 136 ? 22.995 41.853 9.838 1.00 39.03 136 THR A CA 1
ATOM 985 C C . THR A 1 136 ? 23.384 40.389 9.974 1.00 39.03 136 THR A C 1
ATOM 987 O O . THR A 1 136 ? 22.792 39.663 10.768 1.00 39.03 136 THR A O 1
ATOM 990 N N . ALA A 1 137 ? 24.363 39.960 9.184 1.00 41.31 137 ALA A N 1
ATOM 991 C CA . ALA A 1 137 ? 25.062 38.706 9.401 1.00 41.31 137 ALA A CA 1
ATOM 992 C C . ALA A 1 137 ? 25.842 38.791 10.721 1.00 41.31 137 ALA A C 1
ATOM 994 O O . ALA A 1 137 ? 26.681 39.678 10.867 1.00 41.31 137 ALA A O 1
ATOM 995 N N . SER A 1 138 ? 25.566 37.888 11.661 1.00 38.31 138 SER A N 1
ATOM 996 C CA . SER A 1 138 ? 26.532 37.463 12.675 1.00 38.31 138 SER A CA 1
ATOM 997 C C . SER A 1 138 ? 26.031 36.198 13.365 1.00 38.31 138 SER A C 1
ATOM 999 O O . SER A 1 138 ? 24.991 36.224 14.007 1.00 38.31 138 SER A O 1
ATOM 1001 N N . ASP A 1 139 ? 26.817 35.142 13.197 1.00 34.66 139 ASP A N 1
ATOM 1002 C CA . ASP A 1 139 ? 27.091 34.030 14.108 1.00 34.66 139 ASP A CA 1
ATOM 1003 C C . ASP A 1 139 ? 25.980 33.206 14.779 1.00 34.66 139 ASP A C 1
ATOM 1005 O O . ASP A 1 139 ? 25.004 33.677 15.351 1.00 34.66 139 ASP A O 1
ATOM 1009 N N . SER A 1 140 ? 26.250 31.904 14.754 1.00 53.47 140 SER A N 1
ATOM 1010 C CA . SER A 1 140 ? 25.530 30.800 15.370 1.00 53.47 140 SER A CA 1
ATOM 1011 C C . SER A 1 140 ? 25.310 30.958 16.878 1.00 53.47 140 SER A C 1
ATOM 1013 O O . SER A 1 140 ? 26.278 31.007 17.637 1.00 53.47 140 SER A O 1
ATOM 1015 N N . ALA A 1 141 ? 24.051 30.891 17.313 1.00 42.84 141 ALA A N 1
ATOM 1016 C CA . ALA A 1 141 ? 23.633 30.309 18.590 1.00 42.84 141 ALA A CA 1
ATOM 1017 C C . ALA A 1 141 ? 22.115 30.042 18.567 1.00 42.84 141 ALA A C 1
ATOM 1019 O O . ALA A 1 141 ? 21.369 30.771 17.914 1.00 42.84 141 ALA A O 1
ATOM 1020 N N . ASP A 1 142 ? 21.700 28.979 19.259 1.00 46.75 142 ASP A N 1
ATOM 1021 C CA . ASP A 1 142 ? 20.326 28.510 19.483 1.00 46.75 142 ASP A CA 1
ATOM 1022 C C . ASP A 1 142 ? 19.247 29.600 19.456 1.00 46.75 142 ASP A C 1
ATOM 1024 O O . ASP A 1 142 ? 19.235 30.517 20.277 1.00 46.75 142 ASP A O 1
ATOM 1028 N N . THR A 1 143 ? 18.273 29.446 18.559 1.00 35.25 143 THR A N 1
ATOM 1029 C CA . THR A 1 143 ? 17.038 30.234 18.592 1.00 35.25 143 THR A CA 1
ATOM 1030 C C . THR A 1 143 ? 15.997 29.465 19.400 1.00 35.25 143 THR A C 1
ATOM 1032 O O . THR A 1 143 ? 15.296 28.598 18.880 1.00 35.25 143 THR A O 1
ATOM 1035 N N . VAL A 1 144 ? 15.904 29.773 20.694 1.00 42.66 144 VAL A N 1
ATOM 1036 C CA . VAL A 1 144 ? 14.727 29.444 21.505 1.00 42.66 144 VAL A CA 1
ATOM 1037 C C . VAL A 1 144 ? 13.590 30.331 21.004 1.00 42.66 144 VAL A C 1
ATOM 1039 O O . VAL A 1 144 ? 13.668 31.555 21.079 1.00 42.66 144 VAL A O 1
ATOM 1042 N N . ILE A 1 145 ? 12.555 29.719 20.434 1.00 39.56 145 ILE A N 1
ATOM 1043 C CA . ILE A 1 145 ? 11.317 30.419 20.093 1.00 39.56 145 ILE A CA 1
ATOM 1044 C C . ILE A 1 145 ? 10.525 30.552 21.397 1.00 39.56 145 ILE A C 1
ATOM 1046 O O . ILE A 1 145 ? 9.847 29.612 21.810 1.00 39.56 145 ILE A O 1
ATOM 1050 N N . GLU A 1 146 ? 10.640 31.698 22.065 1.00 36.66 146 GLU A N 1
ATOM 1051 C CA . GLU A 1 146 ? 9.701 32.090 23.117 1.00 36.66 146 GLU A CA 1
ATOM 1052 C C . GLU A 1 146 ? 8.388 32.491 22.433 1.00 36.66 146 GLU A C 1
ATOM 1054 O O . GLU A 1 146 ? 8.311 33.483 21.709 1.00 36.66 146 GLU A O 1
ATOM 1059 N N . ILE A 1 147 ? 7.370 31.640 22.574 1.00 43.59 147 ILE A N 1
ATOM 1060 C CA . ILE A 1 147 ? 6.005 31.959 22.160 1.00 43.59 147 ILE A CA 1
ATOM 1061 C C . ILE A 1 147 ? 5.342 32.631 23.360 1.00 43.59 147 ILE A C 1
ATOM 1063 O O . ILE A 1 147 ? 4.847 31.946 24.255 1.00 43.59 147 ILE A O 1
ATOM 1067 N N . ASP A 1 148 ? 5.330 33.961 23.367 1.00 34.56 148 ASP A N 1
ATOM 1068 C CA . ASP A 1 148 ? 4.490 34.739 24.275 1.00 34.56 148 ASP A CA 1
ATOM 1069 C C . ASP A 1 148 ? 3.029 34.584 23.829 1.00 34.56 148 ASP A C 1
ATOM 1071 O O . ASP A 1 148 ? 2.591 35.148 22.824 1.00 34.56 148 ASP A O 1
ATOM 1075 N N . ILE A 1 149 ? 2.281 33.737 24.539 1.00 48.41 149 ILE A N 1
ATOM 1076 C CA . ILE A 1 149 ? 0.829 33.637 24.391 1.00 48.41 149 ILE A CA 1
ATOM 1077 C C . ILE A 1 149 ? 0.212 34.585 25.418 1.00 48.41 149 ILE A C 1
ATOM 1079 O O . ILE A 1 149 ? -0.017 34.203 26.566 1.00 48.41 149 ILE A O 1
ATOM 1083 N N . ASP A 1 150 ? -0.078 35.811 24.992 1.00 38.50 150 ASP A N 1
ATOM 1084 C CA . ASP A 1 150 ? -0.919 36.739 25.747 1.00 38.50 150 ASP A CA 1
ATOM 1085 C C . ASP A 1 150 ? -2.367 36.219 25.728 1.00 38.50 150 ASP A C 1
ATOM 1087 O O . ASP A 1 150 ? -3.134 36.460 24.793 1.00 38.50 150 ASP A O 1
ATOM 1091 N N . ILE A 1 151 ? -2.736 35.431 26.742 1.00 49.03 151 ILE A N 1
ATOM 1092 C CA . ILE A 1 151 ? -4.134 35.085 27.010 1.00 49.03 151 ILE A CA 1
ATOM 1093 C C . ILE A 1 151 ? -4.694 36.172 27.927 1.00 49.03 151 ILE A C 1
ATOM 1095 O O . ILE A 1 151 ? -4.483 36.136 29.139 1.00 49.03 151 ILE A O 1
ATOM 1099 N N . ASP A 1 152 ? -5.428 37.119 27.346 1.00 45.81 152 ASP A N 1
ATOM 1100 C CA . ASP A 1 152 ? -6.297 38.036 28.087 1.00 45.81 152 ASP A CA 1
ATOM 1101 C C . ASP A 1 152 ? -7.424 37.224 28.753 1.00 45.81 152 ASP A C 1
ATOM 1103 O O . ASP A 1 152 ? -8.473 36.961 28.161 1.00 45.81 152 ASP A O 1
ATOM 1107 N N . ILE A 1 153 ? -7.186 36.771 29.986 1.00 51.62 153 ILE A N 1
ATOM 1108 C CA . ILE A 1 153 ? -8.212 36.177 30.845 1.00 51.62 153 ILE A CA 1
ATOM 1109 C C . ILE A 1 153 ? -8.917 37.331 31.562 1.00 51.62 153 ILE A C 1
ATOM 1111 O O . ILE A 1 153 ? -8.408 37.874 32.541 1.00 51.62 153 ILE A O 1
ATOM 1115 N N . ASP A 1 154 ? -10.077 37.727 31.038 1.00 59.34 154 ASP A N 1
ATOM 1116 C CA . ASP A 1 154 ? -10.990 38.659 31.700 1.00 59.34 154 ASP A CA 1
ATOM 1117 C C . ASP A 1 154 ? -11.574 37.986 32.956 1.00 59.34 154 ASP A C 1
ATOM 1119 O O . ASP A 1 154 ? -12.225 36.941 32.897 1.00 59.34 154 ASP A O 1
ATOM 1123 N N . ASP A 1 155 ? -11.279 38.570 34.112 1.00 56.06 155 ASP A N 1
ATOM 1124 C CA . ASP A 1 155 ? -11.342 37.957 35.443 1.00 56.06 155 ASP A CA 1
ATOM 1125 C C . ASP A 1 155 ? -12.765 37.985 36.052 1.00 56.06 155 ASP A C 1
ATOM 1127 O O . ASP A 1 155 ? -12.960 38.227 37.245 1.00 56.06 155 ASP A O 1
ATOM 1131 N N . THR A 1 156 ? -13.806 37.777 35.233 1.00 55.44 156 THR A N 1
ATOM 1132 C CA . THR A 1 156 ? -15.215 37.887 35.663 1.00 55.44 156 THR A CA 1
ATOM 1133 C C . THR A 1 156 ? -16.128 36.757 35.182 1.00 55.44 156 THR A C 1
ATOM 1135 O O . THR A 1 156 ? -17.201 36.996 34.649 1.00 55.44 156 THR A O 1
ATOM 1138 N N . ASP A 1 157 ? -15.730 35.509 35.424 1.00 51.84 157 ASP A N 1
ATOM 1139 C CA . ASP A 1 157 ? -16.633 34.420 35.842 1.00 51.84 157 ASP A CA 1
ATOM 1140 C C . ASP A 1 157 ? -15.785 33.163 36.081 1.00 51.84 157 ASP A C 1
ATOM 1142 O O . ASP A 1 157 ? -15.560 32.342 35.188 1.00 51.84 157 ASP A O 1
ATOM 1146 N N . THR A 1 158 ? -15.286 32.988 37.307 1.00 50.34 158 THR A N 1
ATOM 1147 C CA . THR A 1 158 ? -14.703 31.711 37.734 1.00 50.34 158 THR A CA 1
ATOM 1148 C C . THR A 1 158 ? -15.829 30.701 37.935 1.00 50.34 158 THR A C 1
ATOM 1150 O O . THR A 1 158 ? -16.203 30.325 39.044 1.00 50.34 158 THR A O 1
ATOM 1153 N N . CYS A 1 159 ? -16.389 30.228 36.823 1.00 50.75 159 CYS A N 1
ATOM 1154 C CA . CYS A 1 159 ? -16.983 28.909 36.811 1.00 50.75 159 CYS A CA 1
ATOM 1155 C C . CYS A 1 159 ? -15.906 27.932 37.307 1.00 50.75 159 CYS A C 1
ATOM 1157 O O . CYS A 1 159 ? -14.761 27.953 36.855 1.00 50.75 159 CYS A O 1
ATOM 1159 N N . ASP A 1 160 ? -16.262 27.138 38.313 1.00 45.56 160 ASP A N 1
ATOM 1160 C CA . ASP A 1 160 ? -15.444 26.118 38.966 1.00 45.56 160 ASP A CA 1
ATOM 1161 C C . ASP A 1 160 ? -15.091 24.989 37.976 1.00 45.56 160 ASP A C 1
ATOM 1163 O O . ASP A 1 160 ? -15.577 23.864 38.054 1.00 45.56 160 ASP A O 1
ATOM 1167 N N . VAL A 1 161 ? -14.280 25.310 36.967 1.00 51.62 161 VAL A N 1
ATOM 1168 C CA . VAL A 1 161 ? -13.724 24.362 35.994 1.00 51.62 161 VAL A CA 1
ATOM 1169 C C . VAL A 1 161 ? -12.385 23.818 36.514 1.00 51.62 161 VAL A C 1
ATOM 1171 O O . VAL A 1 161 ? -11.930 22.756 36.090 1.00 51.62 161 VAL A O 1
ATOM 1174 N N . GLY A 1 162 ? -11.778 24.489 37.501 1.00 43.66 162 GLY A N 1
ATOM 1175 C CA . GLY A 1 162 ? -10.492 24.118 38.097 1.00 43.66 162 GLY A CA 1
ATOM 1176 C C . GLY A 1 162 ? -10.529 22.851 38.957 1.00 43.66 162 GLY A C 1
ATOM 1177 O O . GLY A 1 162 ? -9.551 22.109 38.980 1.00 43.66 162 GLY A O 1
ATOM 1178 N N . GLY A 1 163 ? -11.656 22.533 39.607 1.00 43.88 163 GLY A N 1
ATOM 1179 C CA . GLY A 1 163 ? -11.762 21.347 40.469 1.00 43.88 163 GLY A CA 1
ATOM 1180 C C . GLY A 1 163 ? -11.787 20.002 39.727 1.00 43.88 163 GLY A C 1
ATOM 1181 O O . GLY A 1 163 ? -11.519 18.960 40.331 1.00 43.88 163 GLY A O 1
ATOM 1182 N N . SER A 1 164 ? -12.104 20.002 38.426 1.00 53.19 164 SER A N 1
ATOM 1183 C CA . SER A 1 164 ? -12.203 18.779 37.616 1.00 53.19 164 SER A CA 1
ATOM 1184 C C . SER A 1 164 ? -10.836 18.303 37.123 1.00 53.19 164 SER A C 1
ATOM 1186 O O . SER A 1 164 ? -10.508 17.124 37.248 1.00 53.19 164 SER A O 1
ATOM 1188 N N . TRP A 1 165 ? -10.004 19.212 36.609 1.00 47.78 165 TRP A N 1
ATOM 1189 C CA . TRP A 1 165 ? -8.713 18.850 36.016 1.00 47.78 165 TRP A CA 1
ATOM 1190 C C . TRP A 1 165 ? -7.689 18.391 37.058 1.00 47.78 165 TRP A C 1
ATOM 1192 O O . TRP A 1 165 ? -6.956 17.441 36.801 1.00 47.78 165 TRP A O 1
ATOM 1202 N N . SER A 1 166 ? -7.690 18.970 38.265 1.00 53.38 166 SER A N 1
ATOM 1203 C CA . SER A 1 166 ? -6.801 18.533 39.355 1.00 53.38 166 SER A CA 1
ATOM 1204 C C . SER A 1 166 ? -7.062 17.081 39.770 1.00 53.38 166 SER A C 1
ATOM 1206 O O . SER A 1 166 ? -6.124 16.314 39.946 1.00 53.38 166 SER A O 1
ATOM 1208 N N . ARG A 1 167 ? -8.335 16.658 39.829 1.00 55.28 167 ARG A N 1
ATOM 1209 C CA . ARG A 1 167 ? -8.697 15.261 40.135 1.00 55.28 167 ARG A CA 1
ATOM 1210 C C . ARG A 1 167 ? -8.367 14.294 38.999 1.00 55.28 167 ARG A C 1
ATOM 1212 O O . ARG A 1 167 ? -8.143 13.117 39.257 1.00 55.28 167 ARG A O 1
ATOM 1219 N N . VAL A 1 168 ? -8.360 14.768 37.752 1.00 53.97 168 VAL A N 1
ATOM 1220 C CA . VAL A 1 168 ? -7.941 13.972 36.588 1.00 53.97 168 VAL A CA 1
ATOM 1221 C C . VAL A 1 168 ? -6.421 13.779 36.579 1.00 53.97 168 VAL A C 1
ATOM 1223 O O . VAL A 1 168 ? -5.965 12.695 36.233 1.00 53.97 168 VAL A O 1
ATOM 1226 N N . LEU A 1 169 ? -5.648 14.778 37.017 1.00 54.09 169 LEU A N 1
ATOM 1227 C CA . LEU A 1 169 ? -4.186 14.695 37.139 1.00 54.09 169 LEU A CA 1
ATOM 1228 C C . LEU A 1 169 ? -3.713 13.872 38.352 1.00 54.09 169 LEU A C 1
ATOM 1230 O O . LEU A 1 169 ? -2.612 13.329 38.312 1.00 54.09 169 LEU A O 1
ATOM 1234 N N . ASP A 1 170 ? -4.542 13.735 39.393 1.00 61.72 170 ASP A N 1
ATOM 1235 C CA . ASP A 1 170 ? -4.274 12.849 40.540 1.00 61.72 170 ASP A CA 1
ATOM 1236 C C . ASP A 1 170 ? -4.539 11.363 40.235 1.00 61.72 170 ASP A C 1
ATOM 1238 O O . ASP A 1 170 ? -4.120 10.486 40.997 1.00 61.72 170 ASP A O 1
ATOM 1242 N N . ARG A 1 171 ? -5.224 11.043 39.127 1.00 62.06 171 ARG A N 1
ATOM 1243 C CA . ARG A 1 171 ? -5.368 9.651 38.684 1.00 62.06 171 ARG A CA 1
ATOM 1244 C C . ARG A 1 171 ? -4.090 9.209 37.978 1.00 62.06 171 ARG A C 1
ATOM 1246 O O . ARG A 1 171 ? -3.567 9.943 37.138 1.00 62.06 171 ARG A O 1
ATOM 1253 N N . PRO A 1 172 ? -3.594 7.991 38.250 1.00 76.06 172 PRO A N 1
ATOM 1254 C CA . PRO A 1 172 ? -2.483 7.458 37.480 1.00 76.06 172 PRO A CA 1
ATOM 1255 C C . PRO A 1 172 ? -2.888 7.410 36.002 1.00 76.06 172 PRO A C 1
ATOM 1257 O O . PRO A 1 172 ? -3.977 6.939 35.672 1.00 76.06 172 PRO A O 1
ATOM 1260 N N . LEU A 1 173 ? -2.016 7.887 35.106 1.00 71.44 173 LEU A N 1
ATOM 1261 C CA . LEU A 1 173 ? -2.276 7.955 33.657 1.00 71.44 173 LEU A CA 1
ATOM 1262 C C . LEU A 1 173 ? -2.822 6.636 33.087 1.00 71.44 173 LEU A C 1
ATOM 1264 O O . LEU A 1 173 ? -3.656 6.649 32.190 1.00 71.44 173 LEU A O 1
ATOM 1268 N N . THR A 1 174 ? -2.414 5.497 33.649 1.00 71.62 174 THR A N 1
ATOM 1269 C CA . THR A 1 174 ? -2.918 4.164 33.296 1.00 71.62 174 THR A CA 1
ATOM 1270 C C . THR A 1 174 ? -4.429 4.002 33.488 1.00 71.62 174 THR A C 1
ATOM 1272 O O . THR A 1 174 ? -5.069 3.351 32.671 1.00 71.62 174 THR A O 1
ATOM 1275 N N . GLU A 1 175 ? -5.021 4.590 34.533 1.00 76.94 175 GLU A N 1
ATOM 1276 C CA . GLU A 1 175 ? -6.477 4.570 34.739 1.00 76.94 175 GLU A CA 1
ATOM 1277 C C . GLU A 1 175 ? -7.205 5.472 33.745 1.00 76.94 175 GLU A C 1
ATOM 1279 O O . GLU A 1 175 ? -8.276 5.110 33.260 1.00 76.94 175 GLU A O 1
ATOM 1284 N N . VAL A 1 176 ? -6.622 6.631 33.430 1.00 74.31 176 VAL A N 1
ATOM 1285 C CA . VAL A 1 176 ? -7.180 7.558 32.439 1.00 74.31 176 VAL A CA 1
ATOM 1286 C C . VAL A 1 176 ? -7.187 6.898 31.060 1.00 74.31 176 VAL A C 1
ATOM 1288 O O . VAL A 1 176 ? -8.220 6.894 30.398 1.00 74.31 176 VAL A O 1
ATOM 1291 N N . PHE A 1 177 ? -6.084 6.255 30.665 1.00 69.19 177 PHE A N 1
ATOM 1292 C CA . PHE A 1 177 ? -6.008 5.505 29.410 1.00 69.19 177 PHE A CA 1
ATOM 1293 C C . PHE A 1 177 ? -6.995 4.338 29.367 1.00 69.19 177 PHE A C 1
ATOM 1295 O O . PHE A 1 177 ? -7.709 4.204 28.380 1.00 69.19 177 PHE A O 1
ATOM 1302 N N . ALA A 1 178 ? -7.107 3.550 30.440 1.00 75.00 178 ALA A N 1
ATOM 1303 C CA . ALA A 1 178 ? -8.069 2.449 30.499 1.00 75.00 178 ALA A CA 1
ATOM 1304 C C . ALA A 1 178 ? -9.525 2.938 30.389 1.00 75.00 178 ALA A C 1
ATOM 1306 O O . ALA A 1 178 ? -10.356 2.283 29.759 1.00 75.00 178 ALA A O 1
ATOM 1307 N N . GLN A 1 179 ? -9.848 4.095 30.979 1.00 74.50 179 GLN A N 1
ATOM 1308 C CA . GLN A 1 179 ? -11.176 4.693 30.857 1.00 74.50 179 GLN A CA 1
ATOM 1309 C C . GLN A 1 179 ? -11.448 5.191 29.433 1.00 74.50 179 GLN A C 1
ATOM 1311 O O . GLN A 1 179 ? -12.496 4.862 28.879 1.00 74.50 179 GLN A O 1
ATOM 1316 N N . VAL A 1 180 ? -10.511 5.932 28.832 1.00 71.50 180 VAL A N 1
ATOM 1317 C CA . VAL A 1 180 ? -10.625 6.415 27.446 1.00 71.50 180 VAL A CA 1
ATOM 1318 C C . VAL A 1 180 ? -10.767 5.241 26.482 1.00 71.50 180 VAL A C 1
ATOM 1320 O O . VAL A 1 180 ? -11.631 5.261 25.613 1.00 71.50 180 VAL A O 1
ATOM 1323 N N . GLU A 1 181 ? -9.990 4.177 26.669 1.00 68.81 181 GLU A N 1
ATOM 1324 C CA . GLU A 1 181 ? -10.050 2.965 25.853 1.00 68.81 181 GLU A CA 1
ATOM 1325 C C . GLU A 1 181 ? -11.402 2.243 25.984 1.00 68.81 181 GLU A C 1
ATOM 1327 O O . GLU A 1 181 ? -11.980 1.818 24.981 1.00 68.81 181 GLU A O 1
ATOM 1332 N N . ALA A 1 182 ? -11.956 2.164 27.199 1.00 69.69 182 ALA A N 1
ATOM 1333 C CA . ALA A 1 182 ? -13.277 1.587 27.443 1.00 69.69 182 ALA A CA 1
ATOM 1334 C C . ALA A 1 182 ? -14.426 2.444 26.879 1.00 69.69 182 ALA A C 1
ATOM 1336 O O . ALA A 1 182 ? -15.441 1.901 26.442 1.00 69.69 182 ALA A O 1
ATOM 1337 N N . GLU A 1 183 ? -14.301 3.772 26.900 1.00 66.69 183 GLU A N 1
ATOM 1338 C CA . GLU A 1 183 ? -15.262 4.696 26.287 1.00 66.69 183 GLU A CA 1
ATOM 1339 C C . GLU A 1 183 ? -15.199 4.630 24.758 1.00 66.69 183 GLU A C 1
ATOM 1341 O O . GLU A 1 183 ? -16.229 4.416 24.120 1.00 66.69 183 GLU A O 1
ATOM 1346 N N . SER A 1 184 ? -13.997 4.671 24.189 1.00 64.94 184 SER A N 1
ATOM 1347 C CA . SER A 1 184 ? -13.769 4.622 22.741 1.00 64.94 184 SER A CA 1
ATOM 1348 C C . SER A 1 184 ? -14.201 3.285 22.130 1.00 64.94 184 SER A C 1
ATOM 1350 O O . SER A 1 184 ? -14.837 3.250 21.079 1.00 64.9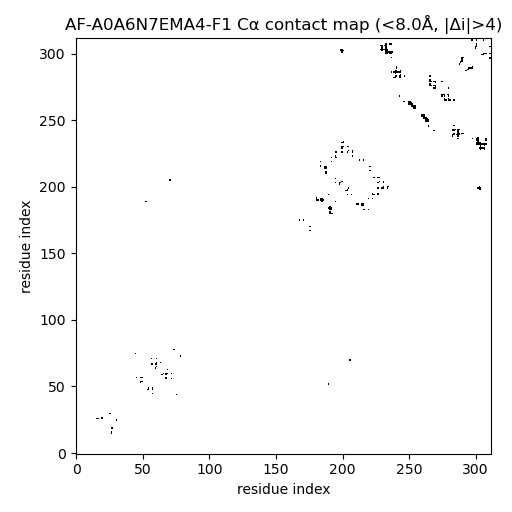4 184 SER A O 1
ATOM 1352 N N . GLY A 1 185 ? -13.904 2.162 22.800 1.00 62.56 185 GLY A N 1
ATOM 1353 C CA . GLY A 1 185 ? -14.258 0.824 22.314 1.00 62.56 185 GLY A CA 1
ATOM 1354 C C . GLY A 1 185 ? -15.768 0.575 22.232 1.00 62.56 185 GLY A C 1
ATOM 1355 O O . GLY A 1 185 ? -16.211 -0.228 21.414 1.00 62.56 185 GLY A O 1
ATOM 1356 N N . ARG A 1 186 ? -16.572 1.283 23.039 1.00 65.44 186 ARG A N 1
ATOM 1357 C CA . ARG A 1 186 ? -18.041 1.225 22.957 1.00 65.44 186 ARG A CA 1
ATOM 1358 C C . ARG A 1 186 ? -18.587 1.963 21.738 1.00 65.44 186 ARG A C 1
ATOM 1360 O O . ARG A 1 186 ? -19.571 1.504 21.172 1.00 65.44 186 ARG A O 1
ATOM 1367 N N . ASN A 1 187 ? -17.946 3.057 21.336 1.00 61.81 187 ASN A N 1
ATOM 1368 C CA . ASN A 1 187 ? -18.395 3.883 20.215 1.00 61.81 187 ASN A CA 1
ATOM 1369 C C . ASN A 1 187 ? -17.931 3.337 18.857 1.00 61.81 187 ASN A C 1
ATOM 1371 O O . ASN A 1 187 ? -18.634 3.472 17.865 1.00 61.81 187 ASN A O 1
ATOM 1375 N N . LEU A 1 188 ? -16.766 2.686 18.814 1.00 64.19 188 LEU A N 1
ATOM 1376 C CA . LEU A 1 188 ? -16.186 2.132 17.586 1.00 64.19 188 LEU A CA 1
ATOM 1377 C C . LEU A 1 188 ? -16.747 0.759 17.187 1.00 64.19 188 LEU A C 1
ATOM 1379 O O . LEU A 1 188 ? -16.491 0.299 16.078 1.00 64.19 188 LEU A O 1
ATOM 1383 N N . GLY A 1 189 ? -17.392 0.037 18.110 1.00 66.19 189 GLY A N 1
ATOM 1384 C CA . GLY A 1 189 ? -17.720 -1.386 17.931 1.00 66.19 189 GLY A CA 1
ATOM 1385 C C . GLY A 1 189 ? -16.494 -2.318 17.858 1.00 66.19 189 GLY A C 1
ATOM 1386 O O . GLY A 1 189 ? -16.647 -3.535 17.780 1.00 66.19 189 GLY A O 1
ATOM 1387 N N . ILE A 1 190 ? -15.278 -1.761 17.915 1.00 68.81 190 ILE A N 1
ATOM 1388 C CA . ILE A 1 190 ? -13.974 -2.431 17.863 1.00 68.81 190 ILE A CA 1
ATOM 1389 C C . ILE A 1 190 ? -13.084 -1.776 18.930 1.00 68.81 190 ILE A C 1
ATOM 1391 O O . ILE A 1 190 ? -13.110 -0.556 19.096 1.00 68.81 190 ILE A O 1
ATOM 1395 N N . SER A 1 191 ? -12.278 -2.548 19.671 1.00 77.06 191 SER A N 1
ATOM 1396 C CA . SER A 1 191 ? -11.372 -1.941 20.660 1.00 77.06 191 SER A CA 1
ATOM 1397 C C . SER A 1 191 ? -10.242 -1.164 19.971 1.00 77.06 191 SER A C 1
ATOM 1399 O O . SER A 1 191 ? -9.667 -1.625 18.982 1.00 77.06 191 SER A O 1
ATOM 1401 N N . LEU A 1 192 ? -9.869 -0.003 20.522 1.00 74.44 192 LEU A N 1
ATOM 1402 C CA . LEU A 1 192 ? -8.705 0.758 20.047 1.00 74.44 192 LEU A CA 1
ATOM 1403 C C . LEU A 1 192 ? -7.412 -0.060 20.122 1.00 74.44 192 LEU A C 1
ATOM 1405 O O . LEU A 1 192 ? -6.576 0.030 19.228 1.00 74.44 192 LEU A O 1
ATOM 1409 N N . THR A 1 193 ? -7.278 -0.926 21.129 1.00 78.06 193 THR A N 1
ATOM 1410 C CA . THR A 1 193 ? -6.184 -1.902 21.219 1.00 78.06 193 THR A CA 1
ATOM 1411 C C . THR A 1 193 ? -6.111 -2.783 19.978 1.00 78.06 193 THR A C 1
ATOM 1413 O O . THR A 1 193 ? -5.030 -2.992 19.433 1.00 78.06 193 THR A O 1
ATOM 1416 N N . ALA A 1 194 ? -7.256 -3.300 19.520 1.00 79.69 194 ALA A N 1
ATOM 1417 C CA . ALA A 1 194 ? -7.325 -4.163 18.350 1.00 79.69 194 ALA A CA 1
ATOM 1418 C C . ALA A 1 194 ? -6.938 -3.395 17.079 1.00 79.69 194 ALA A C 1
ATOM 1420 O O . ALA A 1 194 ? -6.180 -3.917 16.262 1.00 79.69 194 ALA A O 1
ATOM 1421 N N . LEU A 1 195 ? -7.372 -2.137 16.947 1.00 82.88 195 LEU A N 1
ATOM 1422 C CA . LEU A 1 195 ? -6.977 -1.263 15.839 1.00 82.88 195 LEU A CA 1
ATOM 1423 C C . LEU A 1 195 ? -5.469 -0.955 15.860 1.00 82.88 195 LEU A C 1
ATOM 1425 O O . LEU A 1 195 ? -4.799 -1.013 14.826 1.00 82.88 195 LEU A O 1
ATOM 1429 N N . GLY A 1 196 ? -4.906 -0.679 17.038 1.00 84.31 196 GLY A N 1
ATOM 1430 C CA . GLY A 1 196 ? -3.474 -0.445 17.225 1.00 84.31 196 GLY A CA 1
ATOM 1431 C C . GLY A 1 196 ? -2.629 -1.676 16.883 1.00 84.31 196 GLY A C 1
ATOM 1432 O O . GLY A 1 196 ? -1.605 -1.561 16.211 1.00 84.31 196 GLY A O 1
ATOM 1433 N N . GLN A 1 197 ? -3.089 -2.868 17.265 1.00 85.56 197 GLN A N 1
ATOM 1434 C CA . GLN A 1 197 ? -2.380 -4.136 17.051 1.00 85.56 197 GLN A CA 1
ATOM 1435 C C . GLN A 1 197 ? -2.574 -4.741 15.656 1.00 85.56 197 GLN A C 1
ATOM 1437 O O . GLN A 1 197 ? -1.777 -5.589 15.242 1.00 85.56 197 GLN A O 1
ATOM 1442 N N . ALA A 1 198 ? -3.612 -4.334 14.924 1.00 87.75 198 ALA A N 1
ATOM 1443 C CA . ALA A 1 198 ? -3.864 -4.830 13.580 1.00 87.75 198 ALA A CA 1
ATOM 1444 C C . ALA A 1 198 ? -2.684 -4.505 12.649 1.00 87.75 198 ALA A C 1
ATOM 1446 O O . ALA A 1 198 ? -2.220 -3.366 12.551 1.00 87.75 198 ALA A O 1
ATOM 1447 N N . LYS A 1 199 ? -2.190 -5.533 11.950 1.00 91.44 199 LYS A N 1
ATOM 1448 C CA . LYS A 1 199 ? -1.135 -5.373 10.944 1.00 91.44 199 LYS A CA 1
ATOM 1449 C C . LYS A 1 199 ? -1.667 -4.565 9.763 1.00 91.44 199 LYS A C 1
ATOM 1451 O O . LYS A 1 199 ? -2.818 -4.743 9.363 1.00 91.44 199 LYS A O 1
ATOM 1456 N N . ALA A 1 200 ? -0.809 -3.734 9.174 1.00 95.44 200 ALA A N 1
ATOM 1457 C CA . ALA A 1 200 ? -1.130 -3.062 7.923 1.00 95.44 200 ALA A CA 1
ATOM 1458 C C . ALA A 1 200 ? -1.456 -4.102 6.837 1.00 95.44 200 ALA A C 1
ATOM 1460 O O . ALA A 1 200 ? -0.703 -5.058 6.638 1.00 95.44 200 ALA A O 1
ATOM 1461 N N . GLY A 1 201 ? -2.611 -3.950 6.190 1.00 94.38 201 GLY A N 1
ATOM 1462 C CA . GLY A 1 201 ? -3.119 -4.923 5.231 1.00 94.38 201 GLY A CA 1
ATOM 1463 C C . GLY A 1 201 ? -4.642 -4.904 5.094 1.00 94.38 201 GLY A C 1
ATOM 1464 O O . GLY A 1 201 ? -5.299 -4.021 5.654 1.00 94.38 201 GLY A O 1
ATOM 1465 N N . PRO A 1 202 ? -5.215 -5.894 4.386 1.00 93.12 202 PRO A N 1
ATOM 1466 C CA . PRO A 1 202 ? -6.641 -5.927 4.057 1.00 93.12 202 PRO A CA 1
ATOM 1467 C C . PRO A 1 202 ? -7.549 -5.892 5.288 1.00 93.12 202 PRO A C 1
ATOM 1469 O O . PRO A 1 202 ? -8.543 -5.175 5.302 1.00 93.12 202 PRO A O 1
ATOM 1472 N N . VAL A 1 203 ? -7.170 -6.601 6.356 1.00 90.69 203 VAL A N 1
ATOM 1473 C CA . VAL A 1 203 ? -7.948 -6.638 7.603 1.00 90.69 203 VAL A CA 1
ATOM 1474 C C . VAL A 1 203 ? -8.030 -5.255 8.248 1.00 90.69 203 VAL A C 1
ATOM 1476 O O . VAL A 1 203 ? -9.117 -4.820 8.605 1.00 90.69 203 VAL A O 1
ATOM 1479 N N . LEU A 1 204 ? -6.909 -4.533 8.367 1.00 92.94 204 LEU A N 1
ATOM 1480 C CA . LEU A 1 204 ? -6.924 -3.175 8.919 1.00 92.94 204 LEU A CA 1
ATOM 1481 C C . LEU A 1 204 ? -7.725 -2.216 8.022 1.00 92.94 204 LEU A C 1
ATOM 1483 O O . LEU A 1 204 ? -8.460 -1.386 8.544 1.00 92.94 204 LEU A O 1
ATOM 1487 N N . ALA A 1 205 ? -7.637 -2.352 6.695 1.00 94.38 205 ALA A N 1
ATOM 1488 C CA . ALA A 1 205 ? -8.434 -1.544 5.771 1.00 94.38 205 ALA A CA 1
ATOM 1489 C C . ALA A 1 205 ? -9.944 -1.787 5.951 1.00 94.38 205 ALA A C 1
ATOM 1491 O O . ALA A 1 205 ? -10.706 -0.827 6.023 1.00 94.38 205 ALA A O 1
ATOM 1492 N N . ALA A 1 206 ? -10.362 -3.048 6.099 1.00 88.38 206 ALA A N 1
ATOM 1493 C CA . ALA A 1 206 ? -11.755 -3.408 6.358 1.00 88.38 206 ALA A CA 1
ATOM 1494 C C . ALA A 1 206 ? -12.250 -2.877 7.714 1.00 88.38 206 ALA A C 1
ATOM 1496 O O . ALA A 1 206 ? -13.347 -2.332 7.794 1.00 88.38 206 ALA A O 1
ATOM 1497 N N . LEU A 1 207 ? -11.425 -2.973 8.766 1.00 88.69 207 LEU A N 1
ATOM 1498 C CA . LEU A 1 207 ? -11.756 -2.408 10.079 1.00 88.69 207 LEU A CA 1
ATOM 1499 C C . LEU A 1 207 ? -11.963 -0.892 9.998 1.00 88.69 207 LEU A C 1
ATOM 1501 O O . LEU A 1 207 ? -12.942 -0.392 10.534 1.00 88.69 207 LEU A O 1
ATOM 1505 N N . LEU A 1 208 ? -11.075 -0.169 9.306 1.00 92.00 208 LEU A N 1
ATOM 1506 C CA . LEU A 1 208 ? -11.174 1.286 9.140 1.00 92.00 208 LEU A CA 1
ATOM 1507 C C . LEU A 1 208 ? -12.390 1.703 8.301 1.00 92.00 208 LEU A C 1
ATOM 1509 O O . LEU A 1 208 ? -13.002 2.726 8.598 1.00 92.00 208 LEU A O 1
ATOM 1513 N N . ALA A 1 209 ? -12.750 0.917 7.283 1.00 90.75 209 ALA A N 1
ATOM 1514 C CA . ALA A 1 209 ? -13.920 1.170 6.443 1.00 90.75 209 ALA A CA 1
ATOM 1515 C C . ALA A 1 209 ? -15.249 1.016 7.203 1.00 90.75 209 ALA A C 1
ATOM 1517 O O . ALA A 1 209 ? -16.231 1.656 6.840 1.00 90.75 209 ALA A O 1
ATOM 1518 N N . GLY A 1 210 ? -15.276 0.192 8.255 1.00 85.94 210 GLY A N 1
ATOM 1519 C CA . GLY A 1 210 ? -16.456 -0.023 9.096 1.00 85.94 210 GLY A CA 1
ATOM 1520 C C . GLY A 1 210 ? -16.666 1.016 10.203 1.00 85.94 210 GLY A C 1
ATOM 1521 O O . GLY A 1 210 ? -17.633 0.898 10.950 1.00 85.94 210 GLY A O 1
ATOM 1522 N N . VAL A 1 211 ? -15.778 2.006 10.353 1.00 87.06 211 VAL A N 1
ATOM 1523 C CA . VAL A 1 211 ? -15.883 3.004 11.428 1.00 87.06 211 VAL A CA 1
ATOM 1524 C C . VAL A 1 211 ? -16.849 4.134 11.060 1.00 87.06 211 VAL A C 1
ATOM 1526 O O . VAL A 1 211 ? -16.646 4.830 10.065 1.00 87.06 211 VAL A O 1
ATOM 1529 N N . ASP A 1 212 ? -17.835 4.384 11.925 1.00 84.56 212 ASP A N 1
ATOM 1530 C CA . ASP A 1 212 ? -18.684 5.581 11.878 1.00 84.56 212 ASP A CA 1
ATOM 1531 C C . ASP A 1 212 ? -17.939 6.800 12.457 1.00 84.56 212 ASP A C 1
ATOM 1533 O O . ASP A 1 212 ? -17.710 6.898 13.664 1.00 84.56 212 ASP A O 1
ATOM 1537 N N . GLN A 1 213 ? -17.545 7.735 11.587 1.00 82.06 213 GLN A N 1
ATOM 1538 C CA . GLN A 1 213 ? -16.748 8.909 11.962 1.00 82.06 213 GLN A CA 1
ATOM 1539 C C . GLN A 1 213 ? -17.524 9.964 12.762 1.00 82.06 213 GLN A C 1
ATOM 1541 O O . GLN A 1 213 ? -16.901 10.814 13.397 1.00 82.06 213 GLN A O 1
ATOM 1546 N N . ASP A 1 214 ? -18.856 9.920 12.771 1.00 83.50 214 ASP A N 1
ATOM 1547 C CA . ASP A 1 214 ? -19.653 10.904 13.509 1.00 83.50 214 ASP A CA 1
ATOM 1548 C C . ASP A 1 214 ? -19.760 10.555 15.005 1.00 83.50 214 ASP A C 1
ATOM 1550 O O . ASP A 1 214 ? -20.157 11.389 15.821 1.00 83.50 214 ASP A O 1
ATOM 1554 N N . GLN A 1 215 ? -19.373 9.331 15.384 1.00 79.81 215 GLN A N 1
ATOM 1555 C CA . GLN A 1 215 ? -19.498 8.807 16.750 1.00 79.81 215 GLN A CA 1
ATOM 1556 C C . GLN A 1 215 ? -18.156 8.609 17.469 1.00 79.81 215 GLN A C 1
ATOM 1558 O O . GLN A 1 215 ? -18.123 8.166 18.619 1.00 79.81 215 GLN A O 1
ATOM 1563 N N . ILE A 1 216 ? -17.042 8.956 16.825 1.00 83.50 216 ILE A N 1
ATOM 1564 C CA . ILE A 1 216 ? -15.699 8.796 17.391 1.00 83.50 216 ILE A CA 1
ATOM 1565 C C . ILE A 1 216 ? -15.265 10.029 18.172 1.00 83.50 216 ILE A C 1
ATOM 1567 O O . ILE A 1 216 ? -15.424 11.172 17.746 1.00 83.50 216 ILE A O 1
ATOM 1571 N N . ASP A 1 217 ? -14.659 9.800 19.332 1.00 84.56 217 ASP A N 1
ATOM 1572 C CA . ASP A 1 217 ? -13.984 10.868 20.050 1.00 84.56 217 ASP A CA 1
ATOM 1573 C C . ASP A 1 217 ? -12.667 11.272 19.353 1.00 84.56 217 ASP A C 1
ATOM 1575 O O . ASP A 1 217 ? -12.147 10.619 18.436 1.00 84.56 217 ASP A O 1
ATOM 1579 N N . ARG A 1 218 ? -12.099 12.394 19.805 1.00 84.88 218 ARG A N 1
ATOM 1580 C CA . ARG A 1 218 ? -10.864 12.960 19.248 1.00 84.88 218 ARG A CA 1
ATOM 1581 C C . ARG A 1 218 ? -9.666 12.012 19.349 1.00 84.88 218 ARG A C 1
ATOM 1583 O O . ARG A 1 218 ? -8.813 12.040 18.464 1.00 84.88 218 ARG A O 1
ATOM 1590 N N . PHE A 1 219 ? -9.561 11.229 20.420 1.00 83.38 219 PHE A N 1
ATOM 1591 C CA . PHE A 1 219 ? -8.449 10.299 20.600 1.00 83.38 219 PHE A CA 1
ATOM 1592 C C . PHE A 1 219 ? -8.580 9.127 19.623 1.00 83.38 219 PHE A C 1
ATOM 1594 O O . PHE A 1 219 ? -7.640 8.847 18.880 1.00 83.38 219 PHE A O 1
ATOM 1601 N N . ALA A 1 220 ? -9.774 8.540 19.515 1.00 84.75 220 ALA A N 1
ATOM 1602 C CA . ALA A 1 220 ? -10.079 7.520 18.518 1.00 84.75 220 ALA A CA 1
ATOM 1603 C C . ALA A 1 220 ? -9.820 8.003 17.081 1.00 84.75 220 ALA A C 1
ATOM 1605 O O . ALA A 1 220 ? -9.269 7.261 16.268 1.00 84.75 220 ALA A O 1
ATOM 1606 N N . THR A 1 221 ? -10.123 9.270 16.781 1.00 89.62 221 THR A N 1
ATOM 1607 C CA . THR A 1 221 ? -9.829 9.880 15.472 1.00 89.62 221 THR A CA 1
ATOM 1608 C C . THR A 1 221 ? -8.335 9.839 15.133 1.00 89.62 221 THR A C 1
ATOM 1610 O O . THR A 1 221 ? -7.969 9.576 13.986 1.00 89.62 221 THR A O 1
ATOM 1613 N N . LEU A 1 222 ? -7.452 10.067 16.112 1.00 90.19 222 LEU A N 1
ATOM 1614 C CA . LEU A 1 222 ? -6.003 10.006 15.891 1.00 90.19 222 LEU A CA 1
ATOM 1615 C C . LEU A 1 222 ? -5.530 8.579 15.595 1.00 90.19 222 LEU A C 1
ATOM 1617 O O . LEU A 1 222 ? -4.714 8.384 14.695 1.00 90.19 222 LEU A O 1
ATOM 1621 N N . GLU A 1 223 ? -6.071 7.586 16.297 1.00 90.38 223 GLU A N 1
ATOM 1622 C CA . GLU A 1 223 ? -5.742 6.174 16.068 1.00 90.38 223 GLU A CA 1
ATOM 1623 C C . GLU A 1 223 ? -6.241 5.679 14.702 1.00 90.38 223 GLU A C 1
ATOM 1625 O O . GLU A 1 223 ? -5.536 4.958 13.992 1.00 90.38 223 GLU A O 1
ATOM 1630 N N . ILE A 1 224 ? -7.420 6.135 14.276 1.00 92.38 224 ILE A N 1
ATOM 1631 C CA . ILE A 1 224 ? -7.956 5.885 12.931 1.00 92.38 224 ILE A CA 1
ATOM 1632 C C . ILE A 1 224 ? -7.052 6.509 11.869 1.00 92.38 224 ILE A C 1
ATOM 1634 O O . ILE A 1 224 ? -6.686 5.843 10.898 1.00 92.38 224 ILE A O 1
ATOM 1638 N N . LEU A 1 225 ? -6.630 7.763 12.064 1.00 94.50 225 LEU A N 1
ATOM 1639 C CA . LEU A 1 225 ? -5.699 8.436 11.159 1.00 94.50 225 LEU A CA 1
ATOM 1640 C C . LEU A 1 225 ? -4.361 7.685 11.068 1.00 94.50 225 LEU A C 1
ATOM 1642 O O . LEU A 1 225 ? -3.841 7.482 9.968 1.00 94.50 225 LEU A O 1
ATOM 1646 N N . ALA A 1 226 ? -3.820 7.228 12.199 1.00 94.19 226 ALA A N 1
ATOM 1647 C CA . ALA A 1 226 ? -2.620 6.395 12.230 1.00 94.19 226 ALA A CA 1
ATOM 1648 C C . ALA A 1 226 ? -2.835 5.062 11.490 1.00 94.19 226 ALA A C 1
ATOM 1650 O O . ALA A 1 226 ? -1.957 4.609 10.753 1.00 94.19 226 ALA A O 1
ATOM 1651 N N . GLY A 1 227 ? -4.016 4.452 11.623 1.00 94.94 227 GLY A N 1
ATOM 1652 C CA . GLY A 1 227 ? -4.445 3.299 10.833 1.00 94.94 227 GLY A CA 1
ATOM 1653 C C . GLY A 1 227 ? -4.384 3.563 9.326 1.00 94.94 227 GLY A C 1
ATOM 1654 O O . GLY A 1 227 ? -3.727 2.813 8.604 1.00 94.94 227 GLY A O 1
ATOM 1655 N N . TYR A 1 228 ? -4.982 4.659 8.854 1.00 97.00 228 TYR A N 1
ATOM 1656 C CA . TYR A 1 228 ? -4.939 5.035 7.437 1.00 97.00 228 TYR A CA 1
ATOM 1657 C C . TYR A 1 228 ? -3.513 5.257 6.929 1.00 97.00 228 TYR A C 1
ATOM 1659 O O . TYR A 1 228 ? -3.174 4.778 5.850 1.00 97.00 228 TYR A O 1
ATOM 1667 N N . LYS A 1 229 ? -2.634 5.895 7.713 1.00 97.69 229 LYS A N 1
ATOM 1668 C CA . LYS A 1 229 ? -1.221 6.061 7.329 1.00 97.69 229 LYS A CA 1
ATOM 1669 C C . LYS A 1 229 ? -0.463 4.741 7.216 1.00 97.69 229 LYS A C 1
ATOM 1671 O O . LYS A 1 229 ? 0.363 4.590 6.316 1.00 97.69 229 LYS A O 1
ATOM 1676 N N . ARG A 1 230 ? -0.780 3.757 8.059 1.00 97.56 230 ARG A N 1
ATOM 1677 C CA . ARG A 1 230 ? -0.243 2.395 7.919 1.00 97.56 230 ARG A CA 1
ATOM 1678 C C . ARG A 1 230 ? -0.739 1.716 6.640 1.00 97.56 230 ARG A C 1
ATOM 1680 O O . ARG A 1 230 ? 0.051 1.053 5.972 1.00 97.56 230 ARG A O 1
ATOM 1687 N N . ILE A 1 231 ? -2.007 1.910 6.271 1.00 98.19 231 ILE A N 1
ATOM 1688 C CA . ILE A 1 231 ? -2.562 1.408 5.003 1.00 98.19 231 ILE A CA 1
ATOM 1689 C C . ILE A 1 231 ? -1.917 2.089 3.793 1.00 98.19 231 ILE A C 1
ATOM 1691 O O . ILE A 1 231 ? -1.547 1.390 2.853 1.00 98.19 231 ILE A O 1
ATOM 1695 N N . GLU A 1 232 ? -1.714 3.409 3.824 1.00 98.06 232 GLU A N 1
ATOM 1696 C CA . GLU A 1 232 ? -0.992 4.136 2.769 1.00 98.06 232 GLU A CA 1
ATOM 1697 C C . GLU A 1 232 ? 0.413 3.553 2.556 1.00 98.06 232 GLU A C 1
ATOM 1699 O O . GLU A 1 232 ? 0.802 3.268 1.425 1.00 98.06 232 GLU A O 1
ATOM 1704 N N . ALA A 1 233 ? 1.157 3.317 3.640 1.00 98.06 233 ALA A N 1
ATOM 1705 C CA . ALA A 1 233 ? 2.489 2.720 3.589 1.00 98.06 233 ALA A CA 1
ATOM 1706 C C . ALA A 1 233 ? 2.478 1.290 3.016 1.00 98.06 233 ALA A C 1
ATOM 1708 O O . ALA A 1 233 ? 3.253 0.977 2.108 1.00 98.06 233 ALA A O 1
ATOM 1709 N N . TRP A 1 234 ? 1.562 0.437 3.485 1.00 98.25 234 TRP A N 1
ATOM 1710 C CA . TRP A 1 234 ? 1.395 -0.923 2.966 1.00 98.25 234 TRP A CA 1
ATOM 1711 C C . TRP A 1 234 ? 1.044 -0.939 1.472 1.00 98.25 234 TRP A C 1
ATOM 1713 O O . TRP A 1 234 ? 1.664 -1.673 0.695 1.00 98.25 234 TRP A O 1
ATOM 1723 N N . ALA A 1 235 ? 0.100 -0.094 1.051 1.00 98.19 235 ALA A N 1
ATOM 1724 C CA . ALA A 1 235 ? -0.301 0.037 -0.345 1.00 98.19 235 ALA A CA 1
ATOM 1725 C C . ALA A 1 235 ? 0.855 0.553 -1.215 1.00 98.19 235 ALA A C 1
ATOM 1727 O O . ALA A 1 235 ? 1.094 0.019 -2.298 1.00 98.19 235 ALA A O 1
ATOM 1728 N N . ALA A 1 236 ? 1.633 1.523 -0.725 1.00 97.94 236 ALA A N 1
ATOM 1729 C CA . ALA A 1 236 ? 2.811 2.031 -1.422 1.00 97.94 236 ALA A CA 1
ATOM 1730 C C . ALA A 1 236 ? 3.894 0.950 -1.594 1.00 97.94 236 ALA A C 1
ATOM 1732 O O . ALA A 1 236 ? 4.465 0.817 -2.679 1.00 97.94 236 ALA A O 1
ATOM 1733 N N . ALA A 1 237 ? 4.129 0.110 -0.577 1.00 98.12 237 ALA A N 1
ATOM 1734 C CA . ALA A 1 237 ? 5.029 -1.041 -0.697 1.00 98.12 237 ALA A CA 1
ATOM 1735 C C . ALA A 1 237 ? 4.560 -2.041 -1.764 1.00 98.12 237 ALA A C 1
ATOM 1737 O O . ALA A 1 237 ? 5.375 -2.616 -2.489 1.00 98.12 237 ALA A O 1
ATOM 1738 N N . ALA A 1 238 ? 3.252 -2.301 -1.841 1.00 98.12 238 ALA A N 1
ATOM 1739 C CA . ALA A 1 238 ? 2.674 -3.184 -2.850 1.00 98.12 238 ALA A CA 1
ATOM 1740 C C . ALA A 1 238 ? 2.783 -2.580 -4.261 1.00 98.12 238 ALA A C 1
ATOM 1742 O O . ALA A 1 238 ? 3.194 -3.275 -5.193 1.00 98.12 238 ALA A O 1
ATOM 1743 N N . ALA A 1 239 ? 2.495 -1.285 -4.410 1.00 98.31 239 ALA A N 1
ATOM 1744 C CA . ALA A 1 239 ? 2.607 -0.565 -5.675 1.00 98.31 239 ALA A CA 1
ATOM 1745 C C . ALA A 1 239 ? 4.050 -0.553 -6.199 1.00 98.31 239 ALA A C 1
ATOM 1747 O O . ALA A 1 239 ? 4.282 -0.938 -7.344 1.00 98.31 239 ALA A O 1
ATOM 1748 N N . ALA A 1 240 ? 5.028 -0.214 -5.353 1.00 98.12 240 ALA A N 1
ATOM 1749 C CA . ALA A 1 240 ? 6.443 -0.207 -5.724 1.00 98.12 240 ALA A CA 1
ATOM 1750 C C . ALA A 1 240 ? 6.936 -1.604 -6.144 1.00 98.12 240 ALA A C 1
ATOM 1752 O O . ALA A 1 240 ? 7.574 -1.753 -7.185 1.00 98.12 240 ALA A O 1
ATOM 1753 N N . ARG A 1 241 ? 6.578 -2.656 -5.390 1.00 97.94 241 ARG A N 1
ATOM 1754 C CA . ARG A 1 241 ? 6.896 -4.051 -5.760 1.00 97.94 241 ARG A CA 1
ATOM 1755 C C . ARG A 1 241 ? 6.269 -4.476 -7.083 1.00 97.94 241 ARG A C 1
ATOM 1757 O O . ARG A 1 241 ? 6.890 -5.191 -7.866 1.00 97.94 241 ARG A O 1
ATOM 1764 N N . THR A 1 242 ? 5.035 -4.055 -7.333 1.00 98.25 242 THR A N 1
ATOM 1765 C CA . THR A 1 242 ? 4.334 -4.377 -8.580 1.00 98.25 242 THR A CA 1
ATOM 1766 C C . THR A 1 242 ? 4.978 -3.653 -9.760 1.00 98.25 242 THR A C 1
ATOM 1768 O O . THR A 1 242 ? 5.194 -4.268 -10.801 1.00 98.25 242 THR A O 1
ATOM 1771 N N . ALA A 1 243 ? 5.358 -2.384 -9.585 1.00 97.88 243 ALA A N 1
ATOM 1772 C CA . ALA A 1 243 ? 6.062 -1.601 -10.596 1.00 97.88 243 ALA A CA 1
ATOM 1773 C C . ALA A 1 243 ? 7.419 -2.220 -10.966 1.00 97.88 243 ALA A C 1
ATOM 1775 O O . ALA A 1 243 ? 7.711 -2.380 -12.149 1.00 97.88 243 ALA A O 1
ATOM 1776 N N . SER A 1 244 ? 8.221 -2.644 -9.983 1.00 97.50 244 SER A N 1
ATOM 1777 C CA . SER A 1 244 ? 9.496 -3.320 -10.261 1.00 97.50 244 SER A CA 1
ATOM 1778 C C . SER A 1 244 ? 9.315 -4.700 -10.895 1.00 97.50 244 SER A C 1
ATOM 1780 O O . SER A 1 244 ? 10.063 -5.067 -11.795 1.00 97.50 244 SER A O 1
ATOM 1782 N N . THR A 1 245 ? 8.279 -5.445 -10.498 1.00 97.19 245 THR A N 1
ATOM 1783 C CA . THR A 1 245 ? 7.926 -6.723 -11.140 1.00 97.19 245 THR A CA 1
ATOM 1784 C C . THR A 1 245 ? 7.499 -6.529 -12.596 1.00 97.19 245 THR A C 1
ATOM 1786 O O . THR A 1 245 ? 7.789 -7.375 -13.440 1.00 97.19 245 THR A O 1
ATOM 1789 N N . LEU A 1 246 ? 6.796 -5.434 -12.903 1.00 96.38 246 LEU A N 1
ATOM 1790 C CA . LEU A 1 246 ? 6.439 -5.082 -14.275 1.00 96.38 246 LEU A CA 1
ATOM 1791 C C . LEU A 1 246 ? 7.689 -4.733 -15.091 1.00 96.38 246 LEU A C 1
ATOM 1793 O O . LEU A 1 246 ? 7.831 -5.233 -16.203 1.00 96.38 246 LEU A O 1
ATOM 1797 N N . ALA A 1 247 ? 8.620 -3.968 -14.516 1.00 95.38 247 ALA A N 1
ATOM 1798 C CA . ALA A 1 247 ? 9.893 -3.631 -15.155 1.00 95.38 247 ALA A CA 1
ATOM 1799 C C . ALA A 1 247 ? 10.772 -4.867 -15.413 1.00 95.38 247 ALA A C 1
ATOM 1801 O O . ALA A 1 247 ? 11.386 -4.987 -16.468 1.00 95.38 247 ALA A O 1
ATOM 1802 N N . ASP A 1 248 ? 10.758 -5.860 -14.519 1.00 94.31 248 ASP A N 1
ATOM 1803 C CA . ASP A 1 248 ? 11.437 -7.144 -14.752 1.00 94.31 248 ASP A CA 1
ATOM 1804 C C . ASP A 1 248 ? 10.841 -7.941 -15.925 1.00 94.31 248 ASP A C 1
ATOM 1806 O O . ASP A 1 248 ? 11.498 -8.812 -16.499 1.00 94.31 248 ASP A O 1
ATOM 1810 N N . LYS A 1 249 ? 9.597 -7.633 -16.301 1.00 93.44 249 LYS A N 1
ATOM 1811 C CA . LYS A 1 249 ? 8.880 -8.210 -17.444 1.00 93.44 249 LYS A CA 1
ATOM 1812 C C . LYS A 1 249 ? 8.832 -7.253 -18.640 1.00 93.44 249 LYS A C 1
ATOM 1814 O O . LYS A 1 249 ? 8.050 -7.496 -19.560 1.00 93.44 249 LYS A O 1
ATOM 1819 N N . ALA A 1 250 ? 9.637 -6.186 -18.629 1.00 86.94 250 ALA A N 1
ATOM 1820 C CA . ALA A 1 250 ? 9.563 -5.108 -19.603 1.00 86.94 250 ALA A CA 1
ATOM 1821 C C . ALA A 1 250 ? 9.625 -5.620 -21.047 1.00 86.94 250 ALA A C 1
ATOM 1823 O O . ALA A 1 250 ? 10.578 -6.281 -21.480 1.00 86.94 250 ALA A O 1
ATOM 1824 N N . THR A 1 251 ? 8.623 -5.240 -21.835 1.00 82.50 251 THR A N 1
ATOM 1825 C CA . THR A 1 251 ? 8.700 -5.320 -23.289 1.00 82.50 251 THR A CA 1
ATOM 1826 C C . THR A 1 251 ? 9.562 -4.180 -23.803 1.00 82.50 251 THR A C 1
ATOM 1828 O O . THR A 1 251 ? 9.221 -3.010 -23.668 1.00 82.50 251 THR A O 1
ATOM 1831 N N . THR A 1 252 ? 10.688 -4.531 -24.416 1.00 86.12 252 THR A N 1
ATOM 1832 C CA . THR A 1 252 ? 11.603 -3.555 -25.008 1.00 86.12 252 THR A CA 1
ATOM 1833 C C . THR A 1 252 ? 11.347 -3.412 -26.505 1.00 86.12 252 THR A C 1
ATOM 1835 O O . THR A 1 252 ? 11.176 -4.407 -27.215 1.00 86.12 252 THR A O 1
ATOM 1838 N N . PHE A 1 253 ? 11.355 -2.180 -27.014 1.00 83.25 253 PHE A N 1
ATOM 1839 C CA . PHE A 1 253 ? 11.195 -1.891 -28.447 1.00 83.25 253 PHE A CA 1
ATOM 1840 C C . PHE A 1 253 ? 12.478 -1.313 -29.028 1.00 83.25 253 PHE A C 1
ATOM 1842 O O . PHE A 1 253 ? 13.217 -0.564 -28.386 1.00 83.25 253 PHE A O 1
ATOM 1849 N N . HIS A 1 254 ? 12.728 -1.667 -30.284 1.00 87.00 254 HIS A N 1
ATOM 1850 C CA . HIS A 1 254 ? 13.841 -1.143 -31.055 1.00 87.00 254 HIS A CA 1
ATOM 1851 C C . HIS A 1 254 ? 13.367 0.057 -31.878 1.00 87.00 254 HIS A C 1
ATOM 1853 O O . HIS A 1 254 ? 12.553 -0.101 -32.791 1.00 87.00 254 HIS A O 1
ATOM 1859 N N . HIS A 1 255 ? 13.895 1.248 -31.595 1.00 83.00 255 HIS A N 1
ATOM 1860 C CA . HIS A 1 255 ? 13.638 2.430 -32.414 1.00 83.00 255 HIS A CA 1
ATOM 1861 C C . HIS A 1 255 ? 14.784 2.623 -33.423 1.00 83.00 255 HIS A C 1
ATOM 1863 O O . HIS A 1 255 ? 15.933 2.690 -33.000 1.00 83.00 255 HIS A O 1
ATOM 1869 N N . PRO A 1 256 ? 14.530 2.759 -34.740 1.00 87.25 256 PRO A N 1
ATOM 1870 C CA . PRO A 1 256 ? 15.591 2.821 -35.757 1.00 87.25 256 PRO A CA 1
ATOM 1871 C C . PRO A 1 256 ? 16.623 3.943 -35.573 1.00 87.25 256 PRO A C 1
ATOM 1873 O O . PRO A 1 256 ? 17.726 3.850 -36.101 1.00 87.25 256 PRO A O 1
ATOM 1876 N N . SER A 1 257 ? 16.263 5.014 -34.861 1.00 89.88 257 SER A N 1
ATOM 1877 C CA . SER A 1 257 ? 17.155 6.150 -34.600 1.00 89.88 257 SER A CA 1
ATOM 1878 C C . SER A 1 257 ? 17.906 6.073 -33.269 1.00 89.88 257 SER A C 1
ATOM 1880 O O . SER A 1 257 ? 18.630 7.013 -32.950 1.00 89.88 257 SER A O 1
ATOM 1882 N N . LEU A 1 258 ? 17.690 5.029 -32.463 1.00 82.62 258 LEU A N 1
ATOM 1883 C CA . LEU A 1 258 ? 18.345 4.861 -31.170 1.00 82.62 258 LEU A CA 1
ATOM 1884 C C . LEU A 1 258 ? 19.136 3.548 -31.172 1.00 82.62 258 LEU A C 1
ATOM 1886 O O . LEU A 1 258 ? 18.601 2.520 -31.579 1.00 82.62 258 LEU A O 1
ATOM 1890 N N . PRO A 1 259 ? 20.412 3.572 -30.749 1.00 81.62 259 PRO A N 1
ATOM 1891 C CA . PRO A 1 259 ? 21.253 2.377 -30.752 1.00 81.62 259 PRO A CA 1
ATOM 1892 C C . PRO A 1 259 ? 20.824 1.357 -29.688 1.00 81.62 259 PRO A C 1
ATOM 1894 O O . PRO A 1 259 ? 21.128 0.173 -29.810 1.00 81.62 259 PRO A O 1
ATOM 1897 N N . GLU A 1 260 ? 20.118 1.809 -28.654 1.00 87.50 260 GLU A N 1
ATOM 1898 C CA . GLU A 1 260 ? 19.687 0.993 -27.526 1.00 87.50 260 GLU A CA 1
ATOM 1899 C C . GLU A 1 260 ? 18.192 0.692 -27.597 1.00 87.50 260 GLU A C 1
ATOM 1901 O O . GLU A 1 260 ? 17.384 1.479 -28.103 1.00 87.50 260 GLU A O 1
ATOM 1906 N N . LYS A 1 261 ? 17.819 -0.474 -27.066 1.00 87.12 261 LYS A N 1
ATOM 1907 C CA . LYS A 1 261 ? 16.414 -0.811 -26.870 1.00 87.12 261 LYS A CA 1
ATOM 1908 C C . LYS A 1 261 ? 15.833 0.084 -25.782 1.00 87.12 261 LYS A C 1
ATOM 1910 O O . LYS A 1 261 ? 16.450 0.268 -24.738 1.00 87.12 261 LYS A O 1
ATOM 1915 N N . ILE A 1 26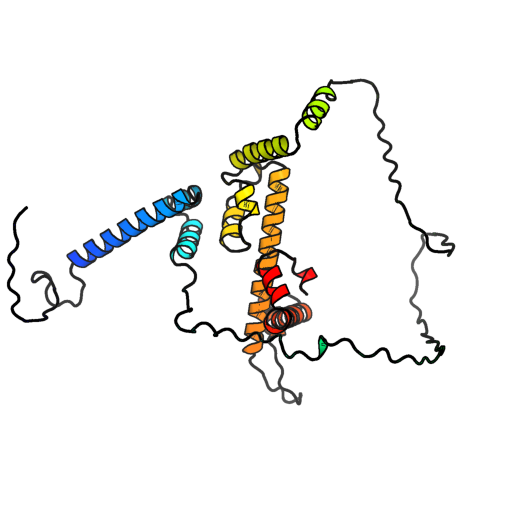2 ? 14.633 0.592 -26.023 1.00 86.56 262 ILE A N 1
ATOM 1916 C CA . ILE A 1 262 ? 13.934 1.450 -25.072 1.00 86.56 262 ILE A CA 1
ATOM 1917 C C . ILE A 1 262 ? 13.037 0.567 -24.210 1.00 86.56 262 ILE A C 1
ATOM 1919 O O . ILE A 1 262 ? 12.265 -0.234 -24.740 1.00 86.56 262 ILE A O 1
ATOM 1923 N N . ASP A 1 263 ? 13.138 0.735 -22.898 1.00 89.31 263 ASP A N 1
ATOM 1924 C CA . ASP A 1 263 ? 12.152 0.268 -21.929 1.00 89.31 263 ASP A CA 1
ATOM 1925 C C . ASP A 1 263 ? 11.106 1.378 -21.730 1.00 89.31 263 ASP A C 1
ATOM 1927 O O . ASP A 1 263 ? 11.462 2.478 -21.302 1.00 89.31 263 ASP A O 1
ATOM 1931 N N . ALA A 1 264 ? 9.836 1.120 -22.076 1.00 91.31 264 ALA A N 1
ATOM 1932 C CA . ALA A 1 264 ? 8.738 2.067 -21.825 1.00 91.31 264 ALA A CA 1
ATOM 1933 C C . ALA A 1 264 ? 7.864 1.682 -20.627 1.00 91.31 264 ALA A C 1
ATOM 1935 O O . ALA A 1 264 ? 6.764 2.210 -20.498 1.00 91.31 264 ALA A O 1
ATOM 1936 N N . THR A 1 265 ? 8.334 0.824 -19.718 1.00 94.38 265 THR A N 1
ATOM 1937 C CA . THR A 1 265 ? 7.588 0.480 -18.497 1.00 94.38 265 THR A CA 1
ATOM 1938 C C . THR A 1 265 ? 7.196 1.734 -17.710 1.00 94.38 265 THR A C 1
ATOM 1940 O O . THR A 1 265 ? 6.057 1.869 -17.268 1.00 94.38 265 THR A O 1
ATOM 1943 N N . GLY A 1 266 ? 8.114 2.700 -17.583 1.00 93.94 266 GLY A N 1
ATOM 1944 C CA . GLY A 1 266 ? 7.829 3.975 -16.918 1.00 93.94 266 GLY A CA 1
ATOM 1945 C C . GLY A 1 266 ? 6.717 4.769 -17.612 1.00 93.94 266 GLY A C 1
ATOM 1946 O O . GLY A 1 266 ? 5.831 5.305 -16.951 1.00 93.94 266 GLY A O 1
ATOM 1947 N N . GLU A 1 267 ? 6.719 4.827 -18.944 1.00 94.56 267 GLU A N 1
ATOM 1948 C CA . GLU A 1 267 ? 5.650 5.438 -19.735 1.00 94.56 267 GLU A CA 1
ATOM 1949 C C . GLU A 1 267 ? 4.309 4.705 -19.596 1.00 94.56 267 GLU A C 1
ATOM 1951 O O . GLU A 1 267 ? 3.278 5.364 -19.468 1.00 94.56 267 GLU A O 1
ATOM 1956 N N . GLU A 1 268 ? 4.307 3.371 -19.615 1.00 96.12 268 GLU A N 1
ATOM 1957 C CA . GLU A 1 268 ? 3.101 2.554 -19.452 1.00 96.12 268 GLU A CA 1
ATOM 1958 C C . GLU A 1 268 ? 2.454 2.793 -18.083 1.00 96.12 268 GLU A C 1
ATOM 1960 O O . GLU A 1 268 ? 1.250 3.055 -18.000 1.00 96.12 268 GLU A O 1
ATOM 1965 N N . ILE A 1 269 ? 3.261 2.793 -17.016 1.00 97.44 269 ILE A N 1
ATOM 1966 C CA . ILE A 1 269 ? 2.813 3.105 -15.653 1.00 97.44 269 ILE A CA 1
ATOM 1967 C C . ILE A 1 269 ? 2.284 4.542 -15.578 1.00 97.44 269 ILE A C 1
ATOM 1969 O O . ILE A 1 269 ? 1.177 4.760 -15.082 1.00 97.44 269 ILE A O 1
ATOM 1973 N N . ALA A 1 270 ? 3.036 5.518 -16.099 1.00 97.44 270 ALA A N 1
ATOM 1974 C CA . ALA A 1 270 ? 2.653 6.929 -16.068 1.00 97.44 270 ALA A CA 1
ATOM 1975 C C . ALA A 1 270 ? 1.298 7.173 -16.747 1.00 97.44 270 ALA A C 1
ATOM 1977 O O . ALA A 1 270 ? 0.427 7.836 -16.183 1.00 97.44 270 ALA A O 1
ATOM 1978 N N . LEU A 1 271 ? 1.086 6.582 -17.927 1.00 97.31 271 LEU A N 1
ATOM 1979 C CA . LEU A 1 271 ? -0.180 6.681 -18.654 1.00 97.31 271 LEU A CA 1
ATOM 1980 C C . LEU A 1 271 ? -1.327 5.992 -17.909 1.00 97.31 271 LEU A C 1
ATOM 1982 O O . LEU A 1 271 ? -2.430 6.534 -17.857 1.00 97.31 271 LEU A O 1
ATOM 1986 N N . ARG A 1 272 ? -1.089 4.809 -17.326 1.00 97.75 272 ARG A N 1
ATOM 1987 C CA . ARG A 1 272 ? -2.140 4.022 -16.665 1.00 97.75 272 ARG A CA 1
ATOM 1988 C C . ARG A 1 272 ? -2.599 4.617 -15.336 1.00 97.75 272 ARG A C 1
ATOM 1990 O O . ARG A 1 272 ? -3.780 4.483 -15.009 1.00 97.75 272 ARG A O 1
ATOM 1997 N N . LEU A 1 273 ? -1.676 5.215 -14.584 1.00 96.94 273 LEU A N 1
ATOM 1998 C CA . LEU A 1 273 ? -1.928 5.800 -13.263 1.00 96.94 273 LEU A CA 1
ATOM 1999 C C . LEU A 1 273 ? -2.158 7.318 -13.304 1.00 96.94 273 LEU A C 1
ATOM 2001 O O . LEU A 1 273 ? -2.466 7.901 -12.271 1.00 96.94 273 LEU A O 1
ATOM 2005 N N . ALA A 1 274 ? -2.032 7.949 -14.477 1.00 97.94 274 ALA A N 1
ATOM 2006 C CA . ALA A 1 274 ? -2.115 9.401 -14.655 1.00 97.94 274 ALA A CA 1
ATOM 2007 C C . ALA A 1 274 ? -1.106 10.188 -13.788 1.00 97.94 274 ALA A C 1
ATOM 2009 O O . ALA A 1 274 ? -1.416 11.266 -13.282 1.00 97.94 274 ALA A O 1
ATOM 2010 N N . ILE A 1 275 ? 0.113 9.655 -13.654 1.00 97.50 275 ILE A N 1
ATOM 2011 C CA . ILE A 1 275 ? 1.233 10.276 -12.928 1.00 97.50 275 ILE A CA 1
ATOM 2012 C C . ILE A 1 275 ? 2.333 10.735 -13.887 1.00 97.50 275 ILE A C 1
ATOM 2014 O O . ILE A 1 275 ? 2.320 10.430 -15.083 1.00 97.50 275 ILE A O 1
ATOM 2018 N N . SER A 1 276 ? 3.312 11.484 -13.377 1.00 97.88 276 SER A N 1
ATOM 2019 C CA . SER A 1 276 ? 4.440 11.914 -14.206 1.00 97.88 276 SER A CA 1
ATOM 2020 C C . SER A 1 276 ? 5.350 10.737 -14.591 1.00 97.88 276 SER A C 1
ATOM 2022 O O . SER A 1 276 ? 5.464 9.743 -13.874 1.00 97.88 276 SER A O 1
ATOM 2024 N N . LYS A 1 277 ? 6.066 10.861 -15.718 1.00 96.25 277 LYS A N 1
ATOM 2025 C CA . LYS A 1 277 ? 7.060 9.854 -16.134 1.00 96.25 277 LYS A CA 1
ATOM 2026 C C . LYS A 1 277 ? 8.182 9.675 -15.110 1.00 96.25 277 LYS A C 1
ATOM 2028 O O . LYS A 1 277 ? 8.702 8.575 -14.971 1.00 96.25 277 LYS A O 1
ATOM 2033 N N . THR A 1 278 ? 8.586 10.760 -14.451 1.00 96.56 278 THR A N 1
ATOM 2034 C CA . THR A 1 278 ? 9.623 10.728 -13.414 1.00 96.56 278 THR A CA 1
ATOM 2035 C C . THR A 1 278 ? 9.128 9.934 -12.215 1.00 96.56 278 THR A C 1
ATOM 2037 O O . THR A 1 278 ? 9.762 8.962 -11.839 1.00 96.56 278 THR A O 1
ATOM 2040 N N . GLU A 1 279 ? 7.929 10.244 -11.724 1.00 97.12 279 GLU A N 1
ATOM 2041 C CA . GLU A 1 279 ? 7.311 9.537 -10.599 1.00 97.12 279 GLU A CA 1
ATOM 2042 C C . GLU A 1 279 ? 7.119 8.039 -10.878 1.00 97.12 279 GLU A C 1
ATOM 2044 O O . GLU A 1 279 ? 7.397 7.205 -10.022 1.00 97.12 279 GLU A O 1
ATOM 2049 N N . ALA A 1 280 ? 6.730 7.671 -12.103 1.00 97.62 280 ALA A N 1
ATOM 2050 C CA . ALA A 1 280 ? 6.648 6.269 -12.507 1.00 97.62 280 ALA A CA 1
ATOM 2051 C C . ALA A 1 280 ? 8.017 5.557 -12.495 1.00 97.62 280 ALA A C 1
ATOM 2053 O O . ALA A 1 280 ? 8.113 4.410 -12.056 1.00 97.62 280 ALA A O 1
ATOM 2054 N N . ARG A 1 281 ? 9.085 6.223 -12.954 1.00 96.25 281 ARG A N 1
ATOM 2055 C CA . ARG A 1 281 ? 10.458 5.682 -12.912 1.00 96.25 281 ARG A CA 1
ATOM 2056 C C . ARG A 1 281 ? 10.987 5.571 -11.488 1.00 96.25 281 ARG A C 1
ATOM 2058 O O . ARG A 1 281 ? 11.637 4.576 -11.163 1.00 96.25 281 ARG A O 1
ATOM 2065 N N . ASP A 1 282 ? 10.685 6.550 -10.646 1.00 96.75 282 ASP A N 1
ATOM 2066 C CA . ASP A 1 282 ? 11.047 6.532 -9.232 1.00 96.75 282 ASP A CA 1
ATOM 2067 C C . ASP A 1 282 ? 10.346 5.366 -8.532 1.00 96.75 282 ASP A C 1
ATOM 2069 O O . ASP A 1 282 ? 10.993 4.603 -7.820 1.00 96.75 282 ASP A O 1
ATOM 2073 N N . LEU A 1 283 ? 9.063 5.130 -8.824 1.00 97.56 283 LEU A N 1
ATOM 2074 C CA . LEU A 1 283 ? 8.310 3.998 -8.281 1.00 97.56 283 LEU A CA 1
ATOM 2075 C C . LEU A 1 283 ? 8.942 2.641 -8.642 1.00 97.56 283 LEU A C 1
ATOM 2077 O O . LEU A 1 283 ? 9.054 1.767 -7.780 1.00 97.56 283 LEU A O 1
ATOM 2081 N N . VAL A 1 284 ? 9.396 2.472 -9.890 1.00 97.75 284 VAL A N 1
ATOM 2082 C CA . VAL A 1 284 ? 10.141 1.277 -10.336 1.00 97.75 284 VAL A CA 1
ATOM 2083 C C . VAL A 1 284 ? 11.481 1.158 -9.604 1.00 97.75 284 VAL A C 1
ATOM 2085 O O . VAL A 1 284 ? 11.821 0.088 -9.093 1.00 97.75 284 VAL A O 1
ATOM 2088 N N . THR A 1 285 ? 12.232 2.258 -9.523 1.00 97.50 285 THR A N 1
ATOM 2089 C CA . THR A 1 285 ? 13.565 2.305 -8.903 1.00 97.50 285 THR A CA 1
ATOM 2090 C C . THR A 1 285 ? 13.496 1.961 -7.418 1.00 97.50 285 THR A C 1
ATOM 2092 O O . THR A 1 285 ? 14.207 1.065 -6.955 1.00 97.50 285 THR A O 1
ATOM 2095 N N . VAL A 1 286 ? 12.583 2.598 -6.683 1.00 97.94 286 VAL A N 1
ATOM 2096 C CA . VAL A 1 286 ? 12.293 2.302 -5.275 1.00 97.94 286 VAL A CA 1
ATOM 2097 C C . VAL A 1 286 ? 11.835 0.852 -5.130 1.00 97.94 286 VAL A C 1
ATOM 2099 O O . VAL A 1 286 ? 12.328 0.136 -4.261 1.00 97.94 286 VAL A O 1
ATOM 2102 N N . GLY A 1 287 ? 10.967 0.366 -6.021 1.00 98.19 287 GLY A N 1
ATOM 2103 C CA . GLY A 1 287 ? 10.535 -1.030 -6.049 1.00 98.19 287 GLY A CA 1
ATOM 2104 C C . GLY A 1 287 ? 11.691 -2.031 -6.141 1.00 98.19 287 GLY A C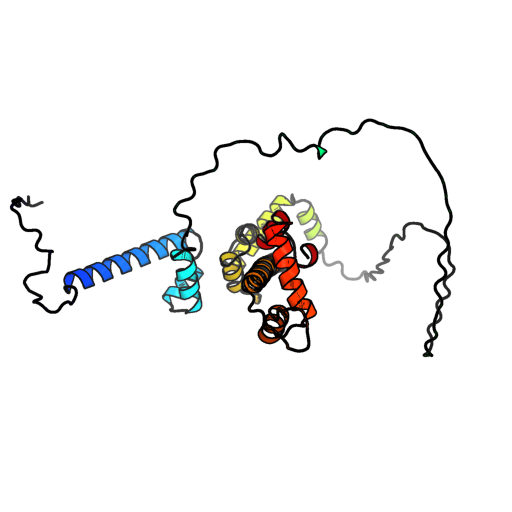 1
ATOM 2105 O O . GLY A 1 287 ? 11.722 -3.010 -5.390 1.00 98.19 287 GLY A O 1
ATOM 2106 N N . HIS A 1 288 ? 12.672 -1.799 -7.017 1.00 98.12 288 HIS A N 1
ATOM 2107 C CA . HIS A 1 288 ? 13.884 -2.625 -7.082 1.00 98.12 288 HIS A CA 1
ATOM 2108 C C . HIS A 1 288 ? 14.746 -2.482 -5.826 1.00 98.12 288 HIS A C 1
ATOM 2110 O O . HIS A 1 288 ? 15.221 -3.488 -5.297 1.00 98.12 288 HIS A O 1
ATOM 2116 N N . GLY A 1 289 ? 14.914 -1.258 -5.321 1.00 98.00 289 GLY A N 1
ATOM 2117 C CA . GLY A 1 289 ? 15.656 -0.984 -4.092 1.00 98.00 289 GLY A CA 1
ATOM 2118 C C . GLY A 1 289 ? 15.109 -1.778 -2.907 1.00 98.00 289 GLY A C 1
ATOM 2119 O O . GLY A 1 289 ? 15.843 -2.554 -2.298 1.00 98.00 289 GLY A O 1
ATOM 2120 N N . LEU A 1 290 ? 13.806 -1.667 -2.638 1.00 97.94 290 LEU A N 1
ATOM 2121 C CA . LEU A 1 290 ? 13.128 -2.330 -1.519 1.00 97.94 290 LEU A CA 1
ATOM 2122 C C . LEU A 1 290 ? 13.070 -3.859 -1.654 1.00 97.94 290 LEU A C 1
ATOM 2124 O O . LEU A 1 290 ? 12.997 -4.553 -0.644 1.00 97.94 290 LEU A O 1
ATOM 2128 N N . THR A 1 291 ? 13.092 -4.402 -2.876 1.00 97.06 291 THR A N 1
ATOM 2129 C CA . THR A 1 291 ? 13.034 -5.860 -3.104 1.00 97.06 291 THR A CA 1
ATOM 2130 C C . THR A 1 291 ? 14.396 -6.539 -3.125 1.00 97.06 291 THR A C 1
ATOM 2132 O O . THR A 1 291 ? 14.473 -7.723 -2.808 1.00 97.06 291 THR A O 1
ATOM 2135 N N . ARG A 1 292 ? 15.466 -5.823 -3.494 1.00 96.88 292 ARG A N 1
ATOM 2136 C CA . ARG A 1 292 ? 16.791 -6.423 -3.722 1.00 96.88 292 ARG A CA 1
ATOM 2137 C C . ARG A 1 292 ? 17.841 -5.980 -2.711 1.00 96.88 292 ARG A C 1
ATOM 2139 O O . ARG A 1 292 ? 18.561 -6.824 -2.193 1.00 96.88 292 ARG A O 1
ATOM 2146 N N . ALA A 1 293 ? 17.943 -4.679 -2.443 1.00 97.62 293 ALA A N 1
ATOM 2147 C CA . ALA A 1 293 ? 19.032 -4.111 -1.642 1.00 97.62 293 ALA A CA 1
ATOM 2148 C C . ALA A 1 293 ? 18.599 -3.764 -0.210 1.00 97.62 293 ALA A C 1
ATOM 2150 O O . ALA A 1 293 ? 19.317 -4.042 0.746 1.00 97.62 293 ALA A O 1
ATOM 2151 N N . PHE A 1 294 ? 17.403 -3.196 -0.053 1.00 97.56 294 PHE A N 1
ATOM 2152 C CA . PHE A 1 294 ? 16.884 -2.650 1.202 1.00 97.56 294 PHE A CA 1
ATOM 2153 C C . PHE A 1 294 ? 15.674 -3.446 1.697 1.00 97.56 294 PHE A C 1
ATOM 2155 O O . PHE A 1 294 ? 14.623 -2.890 2.016 1.00 97.56 294 PHE A O 1
ATOM 2162 N N . THR A 1 295 ? 15.811 -4.771 1.755 1.00 97.62 295 THR A N 1
ATOM 2163 C CA . THR A 1 295 ? 14.705 -5.691 2.073 1.00 97.62 295 THR A CA 1
ATOM 2164 C C . THR A 1 295 ? 14.093 -5.446 3.453 1.00 97.62 295 THR A C 1
ATOM 2166 O O . THR A 1 295 ? 12.878 -5.554 3.610 1.00 97.62 295 THR A O 1
ATOM 2169 N N . GLN A 1 296 ? 14.898 -5.039 4.441 1.00 98.00 296 GLN A N 1
ATOM 2170 C CA . GLN A 1 296 ? 14.406 -4.646 5.768 1.00 98.00 296 GLN A CA 1
ATOM 2171 C C . GLN A 1 296 ? 13.556 -3.368 5.715 1.00 98.00 296 GLN A C 1
ATOM 2173 O O . GLN A 1 296 ? 12.488 -3.323 6.322 1.00 98.00 296 GLN A O 1
ATOM 2178 N N . THR A 1 297 ? 13.976 -2.363 4.940 1.00 98.12 297 THR A N 1
ATOM 2179 C CA . THR A 1 297 ? 13.189 -1.145 4.688 1.00 98.12 297 THR A CA 1
ATOM 2180 C C . THR A 1 297 ? 11.885 -1.485 3.970 1.00 98.12 297 THR A C 1
ATOM 2182 O O . THR A 1 297 ? 10.822 -1.007 4.359 1.00 98.12 297 THR A O 1
ATOM 2185 N N . GLY A 1 298 ? 11.937 -2.380 2.978 1.00 97.81 298 GLY A N 1
ATOM 2186 C CA . GLY A 1 298 ? 10.752 -2.884 2.282 1.00 97.81 298 GLY A CA 1
ATOM 2187 C C . GLY A 1 298 ? 9.768 -3.585 3.220 1.00 97.81 298 GLY A C 1
ATOM 2188 O O . GLY A 1 298 ? 8.565 -3.332 3.151 1.00 97.81 298 GLY A O 1
ATOM 2189 N N . ALA A 1 299 ? 10.268 -4.415 4.140 1.00 97.81 299 ALA A N 1
ATOM 2190 C CA . ALA A 1 299 ? 9.450 -5.077 5.154 1.00 97.81 299 ALA A CA 1
ATOM 2191 C C . ALA A 1 299 ? 8.838 -4.079 6.152 1.00 97.81 299 ALA A C 1
ATOM 2193 O O . ALA A 1 299 ? 7.660 -4.198 6.486 1.00 97.81 299 ALA A O 1
ATOM 2194 N N . ALA A 1 300 ? 9.601 -3.072 6.587 1.00 97.81 300 ALA A N 1
ATOM 2195 C CA . ALA A 1 300 ? 9.111 -2.022 7.479 1.00 97.81 300 ALA A CA 1
ATOM 2196 C C . ALA A 1 300 ? 8.007 -1.176 6.822 1.00 97.81 300 ALA A C 1
ATOM 2198 O O . ALA A 1 300 ? 6.981 -0.915 7.453 1.00 97.81 300 ALA A O 1
ATOM 2199 N N . LEU A 1 301 ? 8.177 -0.801 5.550 1.00 98.12 301 LEU A N 1
ATOM 2200 C CA . LEU A 1 301 ? 7.161 -0.087 4.775 1.00 98.12 301 LEU A CA 1
ATOM 2201 C C . LEU A 1 301 ? 5.899 -0.947 4.598 1.00 98.12 301 LEU A C 1
ATOM 2203 O O . LEU A 1 301 ? 4.793 -0.481 4.855 1.00 98.12 301 LEU A O 1
ATOM 2207 N N . ALA A 1 302 ? 6.055 -2.227 4.240 1.00 97.62 302 ALA A N 1
ATOM 2208 C CA . ALA A 1 302 ? 4.932 -3.156 4.096 1.00 97.62 302 ALA A CA 1
ATOM 2209 C C . ALA A 1 302 ? 4.182 -3.399 5.418 1.00 97.62 302 ALA A C 1
ATOM 2211 O O . ALA A 1 302 ? 2.978 -3.627 5.404 1.00 97.62 302 ALA A O 1
ATOM 2212 N N . ALA A 1 303 ? 4.864 -3.327 6.561 1.00 96.19 303 ALA A N 1
ATOM 2213 C CA . ALA A 1 303 ? 4.238 -3.410 7.879 1.00 96.19 303 ALA A CA 1
ATOM 2214 C C . ALA A 1 303 ? 3.567 -2.094 8.327 1.00 96.19 303 ALA A C 1
ATOM 2216 O O . ALA A 1 303 ? 2.928 -2.067 9.379 1.00 96.19 303 ALA A O 1
ATOM 2217 N N . GLY A 1 304 ? 3.720 -1.006 7.563 1.00 96.50 304 GLY A N 1
ATOM 2218 C CA . GLY A 1 304 ? 3.255 0.331 7.929 1.00 96.50 304 GLY A CA 1
ATOM 2219 C C . GLY A 1 304 ? 4.079 1.001 9.034 1.00 96.50 304 GLY A C 1
ATOM 2220 O O . GLY A 1 304 ? 3.621 1.966 9.636 1.00 96.50 304 GLY A O 1
ATOM 2221 N N . ALA A 1 305 ? 5.282 0.501 9.334 1.00 96.25 305 ALA A N 1
ATOM 2222 C CA . ALA A 1 305 ? 6.144 1.054 10.382 1.00 96.25 305 ALA A CA 1
ATOM 2223 C C . ALA A 1 305 ? 6.852 2.353 9.953 1.00 96.25 305 ALA A C 1
ATOM 2225 O O . ALA A 1 305 ? 7.235 3.165 10.794 1.00 96.25 305 ALA A O 1
ATOM 2226 N N . ILE A 1 306 ? 7.025 2.548 8.644 1.00 97.31 306 ILE A N 1
ATOM 2227 C CA . ILE A 1 306 ? 7.562 3.767 8.032 1.00 97.31 306 ILE A CA 1
ATOM 2228 C C . ILE A 1 306 ? 6.666 4.189 6.869 1.00 97.31 306 ILE A C 1
ATOM 2230 O O . ILE A 1 306 ? 5.993 3.352 6.275 1.00 97.31 3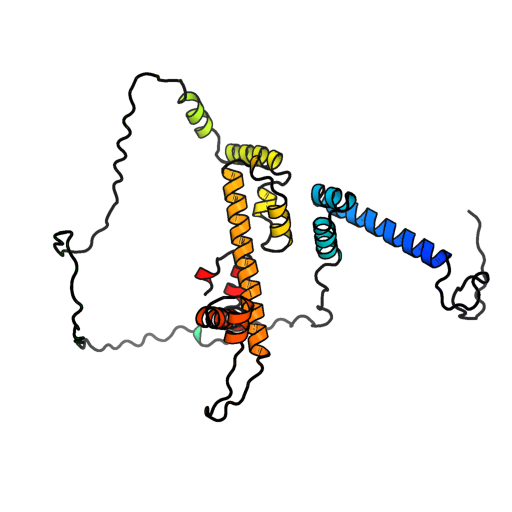06 ILE A O 1
ATOM 2234 N N . ASP A 1 307 ? 6.658 5.480 6.546 1.00 97.06 307 ASP A N 1
ATOM 2235 C CA . ASP A 1 307 ? 5.971 6.007 5.366 1.00 97.06 307 ASP A CA 1
ATOM 2236 C C . ASP A 1 307 ? 6.832 5.878 4.095 1.00 97.06 307 ASP A C 1
ATOM 2238 O O . ASP A 1 307 ? 8.046 5.668 4.161 1.00 97.06 307 ASP A O 1
ATOM 2242 N N . PHE A 1 308 ? 6.202 6.019 2.924 1.00 95.62 308 PHE A N 1
ATOM 2243 C CA . PHE A 1 308 ? 6.884 5.879 1.632 1.00 95.62 308 PHE A CA 1
ATOM 2244 C C . PHE A 1 308 ? 8.015 6.895 1.438 1.00 95.62 308 PHE A C 1
ATOM 2246 O O . PHE A 1 308 ? 9.050 6.547 0.884 1.00 95.62 308 PHE A O 1
ATOM 2253 N N . ARG A 1 309 ? 7.862 8.129 1.937 1.00 95.69 309 ARG A N 1
ATOM 2254 C CA . ARG A 1 309 ? 8.881 9.179 1.791 1.00 95.69 309 ARG A CA 1
ATOM 2255 C C . ARG A 1 309 ? 10.139 8.863 2.595 1.00 95.69 309 ARG A C 1
ATOM 2257 O O . ARG A 1 309 ? 11.220 9.250 2.185 1.00 95.69 309 ARG A O 1
ATOM 2264 N N . LYS A 1 310 ? 10.012 8.178 3.733 1.00 94.38 310 LYS A N 1
ATOM 2265 C CA . LYS A 1 310 ? 11.164 7.678 4.499 1.00 94.38 310 LYS A CA 1
ATOM 2266 C C . LYS A 1 310 ? 11.830 6.458 3.862 1.00 94.38 310 LYS A C 1
ATOM 2268 O O . LYS A 1 310 ? 12.970 6.163 4.205 1.00 94.38 310 LYS A O 1
ATOM 2273 N N . ALA A 1 311 ? 11.106 5.717 3.026 1.00 94.31 311 ALA A N 1
ATOM 2274 C CA . ALA A 1 311 ? 11.590 4.492 2.397 1.00 94.31 311 ALA A CA 1
ATOM 2275 C C . ALA A 1 311 ? 12.240 4.716 1.018 1.00 94.31 311 ALA A C 1
ATOM 2277 O O . ALA A 1 311 ? 13.020 3.862 0.594 1.00 94.31 311 ALA A O 1
ATOM 2278 N N . ALA A 1 312 ? 11.877 5.804 0.331 1.00 86.69 312 ALA A N 1
ATOM 2279 C CA . ALA A 1 312 ? 12.392 6.223 -0.975 1.00 86.69 312 ALA A CA 1
ATOM 2280 C C . ALA A 1 312 ? 13.656 7.083 -0.839 1.00 86.69 312 ALA A C 1
ATOM 2282 O O . ALA A 1 312 ? 14.578 6.873 -1.657 1.00 86.69 312 ALA A O 1
#

Secondary structure (DSSP, 8-state):
-----------------TTS-SSSSPPHHHHHHHHHHHHHHHHHHHHHHHHTT-HHHHHHHHTT-HHHHHHHHHHHH-S-------PPPP---TTTT-GGGSPPP-------------------------------------------------SS---S-HHHHHHHHTS-HHHHHHHHHHHHHHHHSS-HHHHHHSPTTHHHHHHHHT--TTS--HHHHHHHHHHHHHHHHHHHHHHHHHHHHHHHTPPEE--TT-SSPEE-HHHHHHHHHT--HHHHHHHHHHHHIIIII-HHHHHHHHTTSS-HHHH-

Solvent-accessible surface area (backbone atoms only — not comparable to full-atom values): 19879 Å² total; per-residue (Å²): 142,80,88,84,88,80,82,93,71,94,70,96,70,74,94,64,64,89,86,65,72,94,71,93,63,81,50,69,66,59,53,53,48,50,52,51,50,55,52,49,52,51,54,52,50,51,57,51,38,46,73,72,64,41,47,68,51,50,52,39,32,76,74,62,37,67,69,36,44,52,52,47,48,56,67,70,64,46,78,78,76,85,76,84,77,81,75,80,83,78,93,70,78,86,73,83,78,58,80,84,77,59,85,75,80,90,77,86,82,87,83,81,94,78,90,81,89,81,90,78,88,87,83,91,82,86,85,84,85,88,81,94,76,90,81,79,90,73,84,94,71,89,82,80,81,82,78,83,76,86,74,86,73,78,92,81,71,86,68,85,62,68,72,56,57,57,59,58,69,71,43,60,67,69,58,54,50,54,48,51,46,57,56,45,21,67,56,54,78,46,47,58,67,57,62,70,68,46,60,36,45,71,68,41,54,53,56,61,71,68,50,64,76,90,60,53,52,75,68,53,49,52,55,51,51,53,47,51,52,15,39,53,10,20,52,47,40,50,51,18,44,50,40,24,55,48,50,78,64,50,71,65,47,82,46,96,91,46,98,57,69,44,73,49,51,30,53,54,47,9,66,74,70,76,48,52,53,64,59,30,41,48,36,25,50,44,13,44,39,28,70,71,77,37,46,68,56,33,50,36,20,33,53,26,76,37,49,59,82,81,69,100

Sequence (312 aa):
MSRWTGSLGGDTGGFCCEQDGYGGRPCSHLREFALAVAAQERIESTRRLSRLGFTGLVEAADEGDPAALEALEVLLDGPEDDWAGSAPPTSADPLADDPRFYPLPEDGEGHPTGTGAIDCATDDAVGTRAASARTTASDSADTVIEIDIDIDIDDTDTCDVGGSWSRVLDRPLTEVFAQVEAESGRNLGISLTALGQAKAGPVLAALLAGVDQDQIDRFATLEILAGYKRIEAWAAAAAARTASTLADKATTFHHPSLPEKIDATGEEIALRLAISKTEARDLVTVGHGLTRAFTQTGAALAAGAIDFRKAA

pLDDT: mean 70.64, std 21.43, range [32.81, 98.31]

Foldseek 3Di:
DDDDDDDPDDDPPDPDPPPDDDDPDHDPVVVVVVVVVVVVVLVVLLVVCVVVLNPVLSVCVVVPPPVSVVLSCCVPVDPPPPPPDDDDDDDDPPPPDDPVPDDDDDDDDDDDDDDDDDDDDDDDDDDDDDDDDDDDDDDDDDDDPDDPDPDPDPPPDPPVPVVVVVVVVPDDVVVVVVVLQVQQCVQFSHTLVCLQPDFQDDVLVVSLVSGDPVRGDPVSVVSSVLSVLLNQLLVLLVQLLVLLVVQVVFDWDDDPVDPDTDGCSLVVCCVVVVHDSVVSVVSNVLNCCCVPPVVVLSVCSNRSVDGPVVSD

Radius of gyration: 33.58 Å; Cα contacts (8 Å, |Δi|>4): 192; chains: 1; bounding box: 83×105×76 Å